Protein AF-A0A6A4ZEQ0-F1 (afdb_monomer_lite)

Sequence (185 aa):
MDYSFCVAPSPTEAVLFSDKATRSHCMCCTRRFHILRKRTLCFKCDESVCFDCIVVWQPKNQAQTQVLCKRCIIKYKTKDIAKKPTKTLQRPSSTTNETLRWSTASSSCSDYLADFNGRHGSSEPDLSPVAPVASYMENHQPERSNSRLTLSPQQLRAVEAKRKQGTRHVQSAKATPRTPAWHMT

InterPro domains:
  IPR011011 Zinc finger, FYVE/PHD-type [SSF57903] (20-74)
  IPR013083 Zinc finger, RING/FYVE/PHD-type [G3DSA:3.30.40.10] (16-87)

Structure (mmCIF, N/CA/C/O backbone):
data_AF-A0A6A4ZEQ0-F1
#
_entry.id   AF-A0A6A4ZEQ0-F1
#
loop_
_atom_site.group_PDB
_atom_site.id
_atom_site.type_symbol
_atom_site.label_atom_id
_atom_site.label_alt_id
_atom_site.label_comp_id
_atom_site.label_asym_id
_atom_site.label_entity_id
_atom_site.label_seq_id
_atom_site.pdbx_PDB_ins_code
_atom_site.Cartn_x
_atom_site.Cartn_y
_atom_site.Cartn_z
_atom_site.occupancy
_atom_site.B_iso_or_equiv
_atom_site.auth_seq_id
_atom_site.auth_comp_id
_atom_site.auth_asym_id
_atom_site.auth_atom_id
_atom_site.pdbx_PDB_model_num
ATOM 1 N N . MET A 1 1 ? 58.822 2.719 6.510 1.00 55.84 1 MET A N 1
ATOM 2 C CA . MET A 1 1 ? 57.877 2.349 5.434 1.00 55.84 1 MET A CA 1
ATOM 3 C C . MET A 1 1 ? 56.727 1.629 6.102 1.00 55.84 1 MET A C 1
ATOM 5 O O . MET A 1 1 ? 56.778 0.420 6.284 1.00 55.84 1 MET A O 1
ATOM 9 N N . ASP A 1 2 ? 55.755 2.405 6.561 1.00 54.59 2 ASP A N 1
ATOM 10 C CA . ASP A 1 2 ? 54.627 1.928 7.352 1.00 54.59 2 ASP A CA 1
ATOM 11 C C . ASP A 1 2 ? 53.545 1.401 6.411 1.00 54.59 2 ASP A C 1
ATOM 13 O O . ASP A 1 2 ? 52.825 2.156 5.757 1.00 54.59 2 ASP A O 1
ATOM 17 N N . TYR A 1 3 ? 53.488 0.076 6.287 1.00 55.44 3 TYR A N 1
ATOM 18 C CA . TYR A 1 3 ? 52.492 -0.622 5.483 1.00 55.44 3 TYR A CA 1
ATOM 19 C C . TYR A 1 3 ? 51.163 -0.625 6.246 1.00 55.44 3 TYR A C 1
ATOM 21 O O . TYR A 1 3 ? 50.881 -1.505 7.058 1.00 55.44 3 TYR A O 1
ATOM 29 N N . SER A 1 4 ? 50.358 0.412 6.023 1.00 65.12 4 SER A N 1
ATOM 30 C CA . SER A 1 4 ? 48.999 0.493 6.551 1.00 65.12 4 SER A CA 1
ATOM 31 C C . SER A 1 4 ? 48.113 -0.494 5.786 1.00 65.12 4 SER A C 1
ATOM 33 O O . SER A 1 4 ? 47.763 -0.275 4.627 1.00 65.12 4 SER A O 1
ATOM 35 N N . PHE A 1 5 ? 47.803 -1.628 6.415 1.00 55.97 5 PHE A N 1
ATOM 36 C CA . PHE A 1 5 ? 46.871 -2.613 5.877 1.00 55.97 5 PHE A CA 1
ATOM 37 C C . PHE A 1 5 ? 45.446 -2.061 5.965 1.00 55.97 5 PHE A C 1
ATOM 39 O O . PHE A 1 5 ? 44.833 -2.037 7.032 1.00 55.97 5 PHE A O 1
ATOM 46 N N . CYS A 1 6 ? 44.901 -1.636 4.827 1.00 55.47 6 CYS A N 1
ATOM 47 C CA . CYS A 1 6 ? 43.477 -1.373 4.679 1.00 55.47 6 CYS A CA 1
ATOM 48 C C . CYS A 1 6 ? 42.715 -2.699 4.824 1.00 55.47 6 CYS A C 1
ATOM 50 O O . CYS A 1 6 ? 42.585 -3.461 3.866 1.00 55.47 6 CYS A O 1
ATOM 52 N N . VAL A 1 7 ? 42.223 -2.994 6.027 1.00 64.81 7 VAL A N 1
ATOM 53 C CA . VAL A 1 7 ? 41.268 -4.083 6.246 1.00 64.81 7 VAL A CA 1
ATOM 54 C C . VAL A 1 7 ? 39.954 -3.658 5.596 1.00 64.81 7 VAL A C 1
ATOM 56 O O . VAL A 1 7 ? 39.270 -2.762 6.089 1.00 64.81 7 VAL A O 1
AT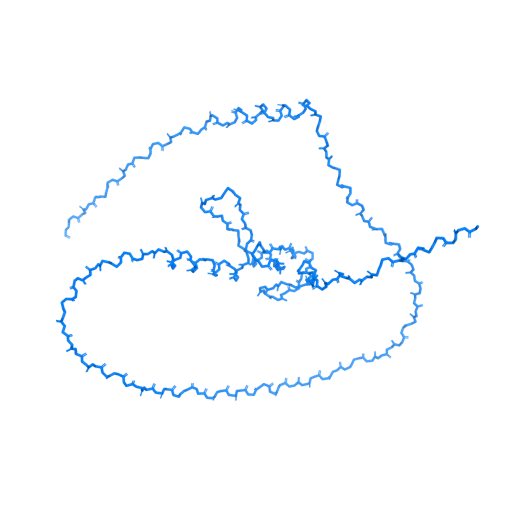OM 59 N N . ALA A 1 8 ? 39.626 -4.260 4.451 1.00 61.28 8 ALA A N 1
ATOM 60 C CA . ALA A 1 8 ? 38.324 -4.080 3.825 1.00 61.28 8 ALA A CA 1
ATOM 61 C C . ALA A 1 8 ? 37.237 -4.501 4.834 1.00 61.28 8 ALA A C 1
ATOM 63 O O . ALA A 1 8 ? 37.328 -5.608 5.374 1.00 61.28 8 ALA A O 1
ATOM 64 N N . PRO A 1 9 ? 36.234 -3.651 5.124 1.00 59.91 9 PRO A N 1
ATOM 65 C CA . PRO A 1 9 ? 35.155 -4.024 6.027 1.00 59.91 9 PRO A CA 1
ATOM 66 C C . PRO A 1 9 ? 34.463 -5.271 5.473 1.00 59.91 9 PRO A C 1
ATOM 68 O O . PRO A 1 9 ? 34.018 -5.295 4.323 1.00 59.91 9 PRO A O 1
ATOM 71 N N . SER A 1 10 ? 34.426 -6.332 6.277 1.00 57.47 10 SER A N 1
ATOM 72 C CA . SER A 1 10 ? 33.786 -7.589 5.911 1.00 57.47 10 SER A CA 1
ATOM 73 C C . SER A 1 10 ? 32.292 -7.349 5.641 1.00 57.47 10 SER A C 1
ATOM 75 O O . SER A 1 10 ? 31.629 -6.683 6.442 1.00 57.47 10 SER A O 1
ATOM 77 N N . PRO A 1 11 ? 31.720 -7.879 4.541 1.00 61.34 11 PRO A N 1
ATOM 78 C CA . PRO A 1 11 ? 30.310 -7.717 4.195 1.00 61.34 11 PRO A CA 1
ATOM 79 C C . PRO A 1 11 ? 29.462 -8.687 5.027 1.00 61.34 11 PRO A C 1
ATOM 81 O O . PRO A 1 11 ? 28.774 -9.564 4.515 1.00 61.34 11 PRO A O 1
ATOM 84 N N . THR A 1 12 ? 29.548 -8.574 6.341 1.00 57.34 12 THR A N 1
ATOM 85 C CA . THR A 1 12 ? 28.804 -9.386 7.298 1.00 57.34 12 THR A CA 1
ATOM 86 C C . THR A 1 12 ? 27.835 -8.456 7.997 1.00 57.34 12 THR A C 1
ATOM 88 O O . THR A 1 12 ? 28.189 -7.902 9.025 1.00 57.34 12 THR A O 1
ATOM 91 N N . GLU A 1 13 ? 26.684 -8.229 7.347 1.00 53.44 13 GLU A N 1
ATOM 92 C CA . GLU A 1 13 ? 25.383 -7.794 7.909 1.00 53.44 13 GLU A CA 1
ATOM 93 C C . GLU A 1 13 ? 24.480 -7.032 6.913 1.00 53.44 13 GLU A C 1
ATOM 95 O O . GLU A 1 13 ? 23.474 -6.438 7.296 1.00 53.44 13 GLU A O 1
ATOM 100 N N . ALA A 1 14 ? 24.703 -7.153 5.597 1.00 56.69 14 ALA A N 1
ATOM 101 C CA . ALA A 1 14 ? 23.620 -6.962 4.620 1.00 56.69 14 ALA A CA 1
ATOM 102 C C . ALA A 1 14 ? 22.658 -8.170 4.667 1.00 56.69 14 ALA A C 1
ATOM 104 O O . ALA A 1 14 ? 22.442 -8.893 3.695 1.00 56.69 14 ALA A O 1
ATOM 105 N N . VAL A 1 15 ? 22.134 -8.438 5.863 1.00 52.12 15 VAL A N 1
ATOM 106 C CA . VAL A 1 15 ? 21.148 -9.465 6.160 1.00 52.12 15 VAL A CA 1
ATOM 107 C C . VAL A 1 15 ? 19.901 -9.111 5.374 1.00 52.12 15 VAL A C 1
ATOM 109 O O . VAL A 1 15 ? 19.227 -8.151 5.712 1.00 52.12 15 VAL A O 1
ATOM 112 N N . LEU A 1 16 ? 19.633 -9.863 4.305 1.00 57.00 16 LEU A N 1
ATOM 113 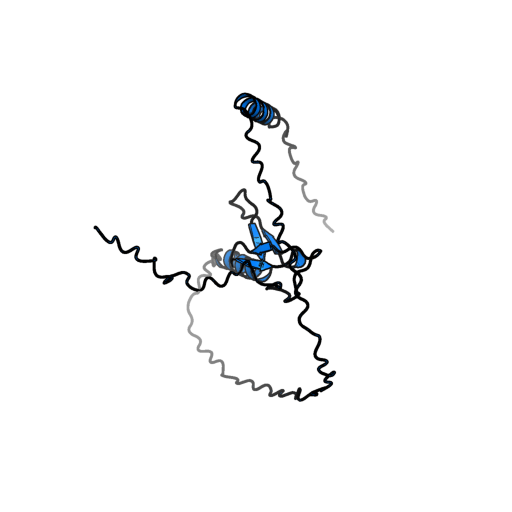C CA . LEU A 1 16 ? 18.344 -10.490 3.980 1.00 57.00 16 LEU A CA 1
ATOM 114 C C . LEU A 1 16 ? 17.057 -9.708 4.314 1.00 57.00 16 LEU A C 1
ATOM 116 O O . LEU A 1 16 ? 16.008 -10.309 4.561 1.00 57.00 16 LEU A O 1
ATOM 120 N N . PHE A 1 17 ? 17.064 -8.380 4.239 1.00 52.19 17 PHE A N 1
ATOM 121 C CA . PHE A 1 17 ? 15.854 -7.593 4.097 1.00 52.19 17 PHE A CA 1
ATOM 122 C C . PHE A 1 17 ? 15.412 -7.806 2.663 1.00 52.19 17 PHE A C 1
ATOM 124 O O . PHE A 1 17 ? 15.682 -7.001 1.780 1.00 52.19 17 PHE A O 1
ATOM 131 N N . SER A 1 18 ? 14.801 -8.974 2.436 1.00 59.09 18 SER A N 1
ATOM 132 C CA . SER A 1 18 ? 14.109 -9.330 1.211 1.00 59.09 18 SER A CA 1
ATOM 133 C C . SER A 1 18 ? 13.218 -8.149 0.894 1.00 59.09 18 SER A C 1
ATOM 135 O O . SER A 1 18 ? 12.244 -7.897 1.608 1.00 59.09 18 SER A O 1
ATOM 137 N N . ASP A 1 19 ? 13.666 -7.356 -0.071 1.00 71.81 19 ASP A N 1
ATOM 138 C CA . ASP A 1 19 ? 13.216 -5.994 -0.239 1.00 71.81 19 ASP A CA 1
ATOM 139 C C . ASP A 1 19 ? 11.756 -6.085 -0.678 1.00 71.81 19 ASP A C 1
ATOM 141 O O . ASP A 1 19 ? 11.428 -6.373 -1.830 1.00 71.81 19 ASP A O 1
ATOM 145 N N . LYS A 1 20 ? 10.827 -5.988 0.279 1.00 78.06 20 LYS A N 1
ATOM 146 C CA . LYS A 1 20 ? 9.390 -6.183 0.027 1.00 78.06 20 LYS A CA 1
ATOM 147 C C . LYS A 1 20 ? 8.895 -5.128 -0.973 1.00 78.06 20 LYS A C 1
ATOM 149 O O . LYS A 1 20 ? 7.899 -5.339 -1.677 1.00 78.06 20 LYS A O 1
ATOM 154 N N . ALA A 1 21 ? 9.667 -4.049 -1.112 1.00 76.81 21 ALA A N 1
ATOM 155 C CA . ALA A 1 21 ? 9.548 -3.001 -2.102 1.00 76.81 21 ALA A CA 1
ATOM 156 C C . ALA A 1 21 ? 10.142 -3.323 -3.488 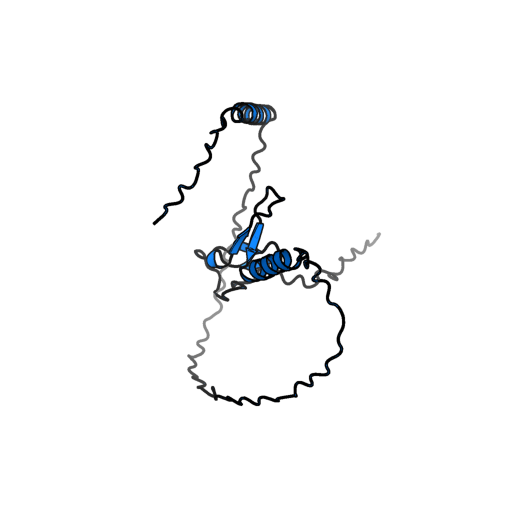1.00 76.81 21 ALA A C 1
ATOM 158 O O . ALA A 1 21 ? 9.972 -2.498 -4.381 1.00 76.81 21 ALA A O 1
ATOM 159 N N . THR A 1 22 ? 10.687 -4.522 -3.748 1.00 85.69 22 THR A N 1
ATOM 160 C CA . THR A 1 22 ? 11.146 -4.957 -5.091 1.00 85.69 22 THR A CA 1
ATOM 161 C C . THR A 1 22 ? 10.287 -6.034 -5.758 1.00 85.69 22 THR A C 1
ATOM 163 O O . THR A 1 22 ? 10.309 -6.141 -6.979 1.00 85.69 22 THR A O 1
ATOM 166 N N . ARG A 1 23 ? 9.406 -6.740 -5.029 1.00 90.38 23 ARG A N 1
ATOM 167 C CA . ARG A 1 23 ? 8.448 -7.722 -5.605 1.00 90.38 23 ARG A CA 1
ATOM 168 C C . ARG A 1 23 ? 7.774 -7.269 -6.913 1.00 90.38 23 ARG A C 1
ATOM 170 O O . ARG A 1 23 ? 7.243 -6.165 -7.000 1.00 90.38 23 ARG A O 1
ATOM 177 N N . SER A 1 24 ? 7.743 -8.154 -7.907 1.00 95.56 24 SER A N 1
ATOM 178 C CA . SER A 1 24 ? 7.215 -7.885 -9.254 1.00 95.56 24 SER A CA 1
ATOM 179 C C . SER A 1 24 ? 5.695 -8.046 -9.385 1.00 95.56 24 SER A C 1
ATOM 181 O O . SER A 1 24 ? 5.137 -7.734 -10.436 1.00 95.56 24 SER A O 1
ATOM 183 N N . HIS A 1 25 ? 5.007 -8.509 -8.340 1.00 97.25 25 HIS A N 1
ATOM 184 C CA . HIS A 1 25 ? 3.574 -8.802 -8.344 1.00 97.25 25 HIS A CA 1
ATOM 185 C C . HIS A 1 25 ? 2.866 -8.288 -7.086 1.00 97.25 25 HIS A C 1
ATOM 187 O O . HIS A 1 25 ? 3.464 -8.106 -6.024 1.00 97.25 25 HIS A O 1
ATOM 193 N N . CYS A 1 26 ? 1.563 -8.048 -7.212 1.00 97.69 26 CYS A N 1
ATOM 194 C CA . CYS A 1 26 ? 0.714 -7.599 -6.116 1.00 97.69 26 CYS A CA 1
ATOM 195 C C . CYS A 1 26 ? 0.494 -8.715 -5.090 1.00 97.69 26 CYS A C 1
ATOM 197 O O . CYS A 1 26 ? 0.052 -9.802 -5.444 1.00 97.69 26 CYS A O 1
ATOM 199 N N . MET A 1 27 ? 0.676 -8.426 -3.802 1.00 96.75 27 MET A N 1
ATOM 200 C CA . MET A 1 27 ? 0.485 -9.429 -2.747 1.00 96.75 27 MET A CA 1
ATOM 201 C C . MET A 1 27 ? -0.962 -9.834 -2.468 1.00 96.75 27 MET A C 1
ATOM 203 O O . MET A 1 27 ? -1.213 -10.867 -1.848 1.00 96.75 27 MET A O 1
ATOM 207 N N . CYS A 1 28 ? -1.931 -9.041 -2.924 1.00 96.88 28 CYS A N 1
ATOM 208 C CA . CYS A 1 28 ? -3.347 -9.359 -2.746 1.00 96.88 28 CYS A CA 1
ATOM 209 C C . CYS A 1 28 ? -3.911 -10.175 -3.910 1.00 96.88 28 CYS A C 1
ATOM 211 O O . CYS A 1 28 ? -4.551 -11.193 -3.666 1.00 96.88 28 CYS A O 1
ATOM 213 N N . CYS A 1 29 ? -3.693 -9.721 -5.148 1.00 98.00 29 CYS A N 1
ATOM 214 C CA . CYS A 1 29 ? -4.284 -10.320 -6.347 1.00 98.00 29 CYS A CA 1
ATOM 215 C C . CYS A 1 29 ? -3.296 -11.109 -7.213 1.00 98.00 29 CYS A C 1
ATOM 217 O O . CYS A 1 29 ? -3.688 -11.519 -8.297 1.00 98.00 29 CYS A O 1
ATOM 219 N N . THR A 1 30 ? -2.030 -11.228 -6.789 1.00 97.44 30 THR A N 1
ATOM 220 C CA . THR A 1 30 ? -0.915 -11.944 -7.455 1.00 97.44 30 THR A CA 1
ATOM 221 C C . THR A 1 30 ? -0.576 -11.503 -8.881 1.00 97.44 30 THR A C 1
ATOM 223 O O . THR A 1 30 ? 0.400 -11.971 -9.460 1.00 97.44 30 THR A O 1
ATOM 226 N N . ARG A 1 31 ? -1.301 -10.532 -9.446 1.00 98.12 31 ARG A N 1
ATOM 227 C CA . ARG A 1 31 ? -1.025 -10.008 -10.785 1.00 98.12 31 ARG A CA 1
ATOM 228 C C . ARG A 1 31 ? 0.285 -9.212 -10.813 1.00 98.12 31 ARG A C 1
ATOM 230 O O . ARG A 1 31 ? 0.559 -8.424 -9.902 1.00 98.12 31 ARG A O 1
ATOM 237 N N . ARG A 1 32 ? 1.059 -9.367 -11.892 1.00 97.88 32 ARG A N 1
ATOM 238 C CA . ARG A 1 32 ? 2.328 -8.653 -12.125 1.00 97.88 32 ARG A CA 1
ATOM 239 C C . ARG A 1 32 ? 2.110 -7.137 -12.245 1.00 97.88 32 ARG A C 1
ATOM 241 O O . ARG A 1 32 ? 1.079 -6.690 -12.763 1.00 97.88 32 ARG A O 1
ATOM 248 N N . PHE A 1 33 ? 3.061 -6.350 -11.750 1.00 97.75 33 PHE A N 1
ATOM 249 C CA . PHE A 1 33 ? 3.117 -4.905 -11.965 1.00 97.75 33 PHE A CA 1
ATOM 250 C C . PHE A 1 33 ? 3.642 -4.603 -13.373 1.00 97.75 33 PHE A C 1
ATOM 252 O O . PHE A 1 33 ? 4.556 -5.260 -13.863 1.00 97.75 33 PHE A O 1
ATOM 259 N N . HIS A 1 34 ? 3.045 -3.604 -14.012 1.00 95.94 34 HIS A N 1
ATOM 260 C CA . HIS A 1 34 ? 3.437 -3.060 -15.313 1.00 95.94 34 HIS A CA 1
ATOM 261 C C . HIS A 1 34 ? 3.125 -1.556 -15.309 1.00 95.94 34 HIS A C 1
ATOM 263 O O . HIS A 1 34 ? 2.552 -1.056 -14.343 1.00 95.94 34 HIS A O 1
ATOM 269 N N . ILE A 1 35 ? 3.459 -0.831 -16.378 1.00 95.38 35 ILE A N 1
ATOM 270 C CA . ILE A 1 35 ? 3.400 0.645 -16.438 1.00 95.38 35 ILE A CA 1
ATOM 271 C C . ILE A 1 35 ? 2.036 1.216 -15.996 1.00 95.38 35 ILE A C 1
ATOM 273 O O . ILE A 1 35 ? 1.980 2.180 -15.236 1.00 95.38 35 ILE A O 1
ATOM 277 N N . LEU A 1 36 ? 0.930 0.584 -16.405 1.00 96.50 36 LEU A N 1
ATOM 278 C CA . LEU A 1 36 ? -0.429 1.015 -16.041 1.00 96.50 36 LEU A CA 1
ATOM 279 C C . LEU A 1 36 ? -0.855 0.578 -14.629 1.00 96.50 36 LEU A C 1
ATOM 281 O O . LEU A 1 36 ? -1.731 1.192 -14.024 1.00 96.50 36 LEU A O 1
ATOM 285 N N . ARG A 1 37 ? -0.240 -0.471 -14.073 1.00 96.94 37 ARG A N 1
ATOM 286 C CA . ARG A 1 37 ? -0.534 -0.965 -12.725 1.00 96.94 37 ARG A CA 1
ATOM 287 C C . ARG A 1 37 ? 0.514 -0.445 -11.752 1.00 96.94 37 ARG A C 1
ATOM 289 O O . ARG A 1 37 ? 1.486 -1.134 -11.437 1.00 96.94 37 ARG A O 1
ATOM 296 N N . LYS A 1 38 ? 0.274 0.765 -11.245 1.00 95.06 38 LYS A N 1
ATOM 297 C CA . LYS A 1 38 ? 1.144 1.400 -10.251 1.00 95.06 38 LYS A CA 1
ATOM 298 C C . LYS A 1 38 ? 1.276 0.536 -8.995 1.00 95.06 38 LYS A C 1
ATOM 300 O O . LYS A 1 38 ? 0.305 -0.044 -8.498 1.00 95.06 38 LYS A O 1
ATOM 305 N N . ARG A 1 39 ? 2.506 0.480 -8.495 1.00 95.75 39 ARG A N 1
ATOM 306 C CA . ARG A 1 39 ? 2.885 -0.175 -7.247 1.00 95.75 39 ARG A CA 1
ATOM 307 C C . ARG A 1 39 ? 2.722 0.799 -6.083 1.00 95.75 39 ARG A C 1
ATOM 309 O O . ARG A 1 39 ? 3.148 1.948 -6.171 1.00 95.75 39 ARG A O 1
ATOM 316 N N . THR A 1 40 ? 2.168 0.325 -4.976 1.00 96.12 40 THR A N 1
ATOM 317 C CA . THR A 1 40 ? 2.077 1.071 -3.714 1.00 96.12 40 THR A CA 1
ATOM 318 C C . THR A 1 40 ? 2.391 0.136 -2.546 1.00 96.12 40 THR A C 1
ATOM 320 O O . THR A 1 40 ? 2.167 -1.069 -2.650 1.00 96.12 40 THR A O 1
ATOM 323 N N . LEU A 1 41 ? 2.943 0.663 -1.453 1.00 96.44 41 LEU A N 1
ATOM 324 C CA . LEU A 1 41 ? 3.240 -0.116 -0.248 1.00 96.44 41 LEU A CA 1
ATOM 325 C C . LEU A 1 41 ? 2.097 0.008 0.763 1.00 96.44 41 LEU A C 1
ATOM 327 O O . LEU A 1 41 ? 1.531 1.084 0.954 1.00 96.44 41 LEU A O 1
ATOM 331 N N . CYS A 1 42 ? 1.741 -1.105 1.397 1.00 97.06 42 CYS A N 1
ATOM 332 C CA . CYS A 1 42 ? 0.794 -1.113 2.507 1.00 97.06 42 CYS A CA 1
ATOM 333 C C . CYS A 1 42 ? 1.475 -0.620 3.788 1.00 97.06 42 CYS A C 1
ATOM 335 O O . CYS A 1 42 ? 2.416 -1.259 4.235 1.00 97.06 42 CYS A O 1
ATOM 337 N N . PHE A 1 43 ? 0.925 0.400 4.451 1.00 95.81 43 PHE A N 1
ATOM 338 C CA . PHE A 1 43 ? 1.479 0.987 5.682 1.00 95.81 43 PHE A CA 1
ATOM 339 C C . PHE A 1 43 ? 1.634 -0.000 6.858 1.00 95.81 43 PHE A C 1
ATOM 341 O O . PHE A 1 43 ? 2.355 0.269 7.808 1.00 95.81 43 PHE A O 1
ATOM 348 N N . LYS A 1 44 ? 0.920 -1.135 6.841 1.00 95.38 44 LYS A N 1
ATOM 349 C CA . LYS A 1 44 ? 0.900 -2.090 7.964 1.00 95.38 44 LYS A CA 1
ATOM 350 C C . LYS A 1 44 ? 1.783 -3.322 7.771 1.00 95.38 44 LYS A C 1
ATOM 352 O O . LYS A 1 44 ? 2.210 -3.904 8.760 1.00 95.38 44 LYS A O 1
ATOM 357 N N . CYS A 1 45 ? 1.947 -3.795 6.538 1.00 95.38 45 CYS A N 1
ATOM 358 C CA . CYS A 1 45 ? 2.735 -5.002 6.254 1.00 95.38 45 CYS A CA 1
ATOM 359 C C . CYS A 1 45 ? 3.937 -4.744 5.340 1.00 95.38 45 CYS A C 1
ATOM 361 O O . CYS A 1 45 ? 4.702 -5.675 5.093 1.00 95.38 45 CYS A O 1
ATOM 363 N N . ASP A 1 46 ? 4.069 -3.521 4.821 1.00 94.75 46 ASP A N 1
ATOM 364 C CA . ASP A 1 46 ? 5.116 -3.079 3.893 1.00 94.75 46 ASP A CA 1
ATOM 365 C C . ASP A 1 46 ? 5.223 -3.926 2.619 1.00 94.75 46 ASP A C 1
ATOM 367 O O . ASP A 1 46 ? 6.237 -3.955 1.928 1.00 94.75 46 ASP A O 1
ATOM 371 N N . GLU A 1 47 ? 4.142 -4.625 2.276 1.00 96.00 47 GLU A N 1
ATOM 372 C CA . GLU A 1 47 ? 4.047 -5.398 1.048 1.00 96.00 47 GLU A CA 1
ATOM 373 C C . GLU A 1 47 ? 3.603 -4.521 -0.123 1.00 96.00 47 GLU A C 1
ATOM 375 O O . GLU A 1 47 ? 2.809 -3.586 0.030 1.00 96.00 47 GLU A O 1
ATOM 380 N N . SER A 1 48 ? 4.065 -4.872 -1.324 1.00 96.38 48 SER A N 1
ATOM 381 C CA . SER A 1 48 ? 3.648 -4.224 -2.563 1.00 96.38 48 SER A CA 1
ATOM 382 C C . SER A 1 48 ? 2.276 -4.675 -3.036 1.00 96.38 48 SER A C 1
ATOM 384 O O . SER A 1 48 ? 2.014 -5.863 -3.253 1.00 96.38 48 SER A O 1
ATOM 386 N N . VAL A 1 49 ? 1.412 -3.700 -3.280 1.00 97.81 49 VAL A N 1
ATOM 387 C CA . VAL A 1 49 ? 0.010 -3.889 -3.639 1.00 97.81 49 VAL A CA 1
ATOM 388 C C . VAL A 1 49 ? -0.350 -2.949 -4.792 1.00 97.81 49 VAL A C 1
ATOM 390 O O . VAL A 1 49 ? 0.220 -1.867 -4.929 1.00 97.81 49 VAL A O 1
ATOM 393 N N . CYS A 1 50 ? -1.257 -3.378 -5.671 1.00 98.19 50 CYS A N 1
ATOM 394 C CA . CYS A 1 50 ? -1.773 -2.540 -6.755 1.00 98.19 50 CYS A CA 1
ATOM 395 C C . CYS A 1 50 ? -2.891 -1.611 -6.272 1.00 98.19 50 CYS A C 1
ATOM 397 O O . CYS A 1 50 ? -3.525 -1.874 -5.250 1.00 98.19 50 CYS A O 1
ATOM 399 N N . PHE A 1 51 ? -3.182 -0.569 -7.051 1.00 97.25 51 PHE A N 1
ATOM 400 C CA . PHE A 1 51 ? -4.204 0.428 -6.715 1.00 97.25 51 PHE A CA 1
ATOM 401 C C . PHE A 1 51 ? -5.610 -0.173 -6.490 1.00 97.25 51 PHE A C 1
ATOM 403 O O . PHE A 1 51 ? -6.337 0.252 -5.600 1.00 97.25 51 PHE A O 1
ATOM 410 N N . ASP A 1 52 ? -5.960 -1.250 -7.198 1.00 97.94 52 ASP A N 1
ATOM 411 C CA . ASP A 1 52 ? -7.250 -1.944 -7.015 1.00 97.94 52 ASP A CA 1
ATOM 412 C C . ASP A 1 52 ? -7.356 -2.711 -5.684 1.00 97.94 52 ASP A C 1
ATOM 414 O O . ASP A 1 52 ? -8.437 -3.138 -5.267 1.00 97.94 52 ASP A O 1
ATOM 418 N N . CYS A 1 53 ? -6.217 -2.979 -5.043 1.00 98.38 53 CYS A N 1
ATOM 419 C CA . CYS A 1 53 ? -6.100 -3.794 -3.836 1.00 98.38 53 CYS A CA 1
ATOM 420 C C . CYS A 1 53 ? -5.728 -2.984 -2.587 1.00 98.38 53 CYS A C 1
ATOM 422 O O . CYS A 1 53 ? -5.613 -3.570 -1.502 1.00 98.38 53 CYS A O 1
ATOM 424 N N . ILE A 1 54 ? -5.574 -1.667 -2.718 1.00 97.88 54 ILE A N 1
ATOM 425 C CA . ILE A 1 54 ? -5.431 -0.759 -1.583 1.00 97.88 54 ILE A CA 1
ATOM 426 C C . ILE A 1 54 ? -6.788 -0.203 -1.147 1.00 97.88 54 ILE A C 1
ATOM 428 O O . ILE A 1 54 ? -7.768 -0.207 -1.888 1.00 97.88 54 ILE A O 1
ATOM 432 N N . VAL A 1 55 ? -6.828 0.269 0.089 1.00 97.81 55 VAL A N 1
ATOM 433 C CA . VAL A 1 55 ? -7.927 0.996 0.707 1.00 97.81 55 VAL A CA 1
ATOM 434 C C . VAL A 1 55 ? -7.305 2.171 1.449 1.00 97.81 55 VAL A C 1
ATOM 436 O O . VAL A 1 55 ? -6.423 1.982 2.290 1.00 97.81 55 VAL A O 1
ATOM 439 N N . VAL A 1 56 ? -7.756 3.381 1.127 1.00 97.12 56 VAL A N 1
ATOM 440 C CA . VAL A 1 56 ? -7.377 4.587 1.867 1.00 97.12 56 VAL A CA 1
ATOM 441 C C . VAL A 1 56 ? -8.197 4.612 3.148 1.00 97.12 56 VAL A C 1
ATOM 443 O O . VAL A 1 56 ? -9.426 4.610 3.112 1.00 97.12 56 VAL A O 1
ATOM 446 N N . TRP A 1 57 ? -7.517 4.580 4.285 1.00 95.12 57 TRP A N 1
ATOM 447 C CA . TRP A 1 57 ? -8.137 4.556 5.598 1.00 95.12 57 TRP A CA 1
ATOM 448 C C . TRP A 1 57 ? -7.678 5.761 6.410 1.00 95.12 57 TRP A C 1
ATOM 450 O O . TRP A 1 57 ? -6.486 6.046 6.497 1.00 95.12 57 TRP A O 1
ATOM 460 N N . GLN A 1 58 ? -8.634 6.467 7.007 1.00 95.62 58 GLN A N 1
ATOM 461 C CA . GLN A 1 58 ? -8.361 7.589 7.893 1.00 95.62 58 GLN A CA 1
ATOM 462 C C . GLN A 1 58 ? -8.746 7.205 9.328 1.00 95.62 58 GLN A C 1
ATOM 464 O O . GLN A 1 58 ? -9.932 6.985 9.603 1.00 95.62 58 GLN A O 1
ATOM 469 N N . PRO A 1 59 ? -7.777 7.097 10.253 1.00 90.88 59 PRO A N 1
ATOM 470 C CA . PRO A 1 59 ? -8.077 6.900 11.663 1.00 90.88 59 PRO A CA 1
ATOM 471 C C . PRO A 1 59 ? -8.841 8.109 12.214 1.00 90.88 59 PRO A C 1
ATOM 473 O O . PRO A 1 59 ? -8.485 9.248 11.928 1.00 90.88 59 PRO A O 1
ATOM 476 N N . LYS A 1 60 ? -9.839 7.886 13.079 1.00 90.44 60 LYS A N 1
ATOM 477 C CA . LYS A 1 60 ? -10.631 8.978 13.688 1.00 90.44 60 LYS A CA 1
ATOM 478 C C . LYS A 1 60 ? -9.788 9.989 14.477 1.00 90.44 60 LYS A C 1
ATOM 480 O O . LYS A 1 60 ? -10.174 11.144 14.586 1.00 90.44 60 LYS A O 1
ATOM 485 N N . ASN A 1 61 ? -8.644 9.548 15.000 1.00 90.75 61 ASN A N 1
ATOM 486 C CA . ASN A 1 61 ? -7.764 10.351 15.850 1.00 90.75 61 ASN A CA 1
ATOM 487 C C . ASN A 1 61 ? -6.521 10.872 15.108 1.00 90.75 61 ASN A C 1
ATOM 489 O O . ASN A 1 61 ? -5.608 11.381 15.751 1.00 90.75 61 ASN A O 1
ATOM 493 N N . GLN A 1 62 ? -6.435 10.713 13.782 1.00 92.50 62 GLN A N 1
ATOM 494 C CA . GLN A 1 62 ? -5.261 11.128 13.017 1.00 92.50 62 GLN A CA 1
ATOM 495 C C . GLN A 1 62 ? -5.663 11.942 11.785 1.00 92.50 62 GLN A C 1
ATOM 497 O O . GLN A 1 62 ? -6.551 11.565 11.025 1.00 92.50 62 GLN A O 1
ATOM 502 N N . ALA A 1 63 ? -4.967 13.059 11.562 1.00 94.06 63 ALA A N 1
ATOM 503 C CA . ALA A 1 63 ? -5.191 13.905 10.390 1.00 94.06 63 ALA A CA 1
ATOM 504 C C . ALA A 1 63 ? -4.695 13.258 9.083 1.00 94.06 63 ALA A C 1
ATOM 506 O O . ALA A 1 63 ? -5.169 13.607 8.006 1.00 94.06 63 ALA A O 1
ATOM 507 N N . GLN A 1 64 ? -3.745 12.323 9.170 1.00 95.50 64 GLN A N 1
ATOM 508 C CA . GLN A 1 64 ? -3.138 11.684 8.005 1.00 95.50 64 GLN A CA 1
ATOM 509 C C . GLN A 1 64 ? -3.924 10.448 7.564 1.00 95.50 64 GLN A C 1
ATOM 511 O O . GLN A 1 64 ? -4.294 9.598 8.375 1.00 95.50 64 GLN A O 1
ATOM 516 N N . THR A 1 65 ? -4.149 10.344 6.257 1.00 96.44 65 THR A N 1
ATOM 517 C CA . THR A 1 65 ? -4.685 9.144 5.620 1.00 96.44 65 THR A CA 1
ATOM 518 C C . THR A 1 65 ? -3.576 8.108 5.460 1.00 96.44 65 THR A C 1
ATOM 520 O O . THR A 1 65 ? -2.453 8.423 5.071 1.00 96.44 65 THR A O 1
ATOM 523 N N . GLN A 1 66 ? -3.888 6.853 5.767 1.00 95.94 66 GLN A N 1
ATOM 524 C CA . GLN A 1 66 ? -2.978 5.724 5.615 1.00 95.94 66 GLN A CA 1
ATOM 525 C C . GLN A 1 66 ? -3.467 4.811 4.493 1.00 95.94 66 GLN A C 1
ATOM 527 O O . GLN A 1 66 ? -4.665 4.570 4.334 1.00 95.94 66 GLN A O 1
ATOM 532 N N . VAL A 1 67 ? -2.530 4.269 3.719 1.00 97.19 67 VAL A N 1
ATOM 533 C CA . VAL A 1 67 ? -2.834 3.307 2.658 1.00 97.19 67 VAL A CA 1
ATOM 534 C C . VAL A 1 67 ? -2.663 1.897 3.206 1.00 97.19 67 VAL A C 1
ATOM 536 O O . VAL A 1 67 ? -1.569 1.499 3.603 1.00 97.19 67 VAL A O 1
ATOM 539 N N . LEU A 1 68 ? -3.743 1.120 3.220 1.00 97.81 68 LEU A N 1
ATOM 540 C CA . LEU A 1 68 ? -3.744 -0.262 3.695 1.00 97.81 68 LEU A CA 1
ATOM 541 C C . LEU A 1 68 ? -4.148 -1.213 2.574 1.00 97.81 68 LEU A C 1
ATOM 543 O O . LEU A 1 68 ? -4.971 -0.881 1.730 1.00 97.81 68 LEU A O 1
ATOM 547 N N . CYS A 1 69 ? -3.621 -2.433 2.575 1.00 98.06 69 CYS A N 1
ATOM 548 C CA . CYS A 1 69 ? -4.107 -3.472 1.674 1.00 98.06 69 CYS A CA 1
ATOM 549 C C . CYS A 1 69 ? -5.451 -4.040 2.159 1.00 98.06 69 CYS A C 1
ATOM 551 O O . CYS A 1 69 ? -5.761 -4.006 3.358 1.00 98.06 69 CYS A O 1
ATOM 553 N N . LYS A 1 70 ? -6.233 -4.635 1.247 1.00 97.56 70 LYS A N 1
ATOM 554 C CA . LYS A 1 70 ? -7.529 -5.269 1.569 1.00 97.56 70 LYS A CA 1
ATOM 555 C C . LYS A 1 70 ? -7.438 -6.295 2.712 1.00 97.56 70 LYS A C 1
ATOM 557 O O . LYS A 1 70 ? -8.318 -6.342 3.566 1.00 97.56 70 LYS A O 1
ATOM 562 N N . ARG A 1 71 ? -6.350 -7.067 2.800 1.00 96.75 71 ARG A N 1
ATOM 563 C CA . ARG A 1 71 ? -6.140 -8.031 3.902 1.00 96.75 71 ARG A CA 1
ATOM 564 C C . ARG A 1 71 ? -5.942 -7.332 5.253 1.00 96.75 71 ARG A C 1
ATOM 566 O O . ARG A 1 71 ? -6.497 -7.756 6.266 1.00 96.75 71 ARG A O 1
ATOM 573 N N . CYS A 1 72 ? -5.170 -6.247 5.278 1.00 96.94 72 CYS A N 1
ATOM 574 C CA . CYS A 1 72 ? -4.860 -5.502 6.497 1.00 96.94 72 CYS A CA 1
ATOM 575 C C . CYS A 1 72 ? -6.059 -4.723 7.041 1.00 96.94 72 CYS A C 1
ATOM 577 O O . CYS A 1 72 ? -6.227 -4.689 8.262 1.00 96.94 72 CYS A O 1
ATOM 579 N N . ILE A 1 73 ? -6.891 -4.134 6.174 1.00 96.19 73 ILE A N 1
ATOM 580 C CA . ILE A 1 73 ? -8.074 -3.373 6.603 1.00 96.19 73 ILE A CA 1
ATOM 581 C C . ILE A 1 73 ? -9.146 -4.279 7.218 1.00 96.19 73 ILE A C 1
ATOM 583 O O . ILE A 1 73 ? -9.732 -3.906 8.232 1.00 96.19 73 ILE A O 1
ATOM 587 N N . ILE A 1 74 ? -9.349 -5.493 6.687 1.00 95.50 74 ILE A N 1
ATOM 588 C CA . ILE A 1 74 ? -10.280 -6.476 7.269 1.00 95.50 74 ILE A CA 1
ATOM 589 C C . ILE A 1 74 ? -9.847 -6.816 8.700 1.00 95.50 74 ILE A C 1
ATOM 591 O O . ILE A 1 74 ? -10.640 -6.699 9.630 1.00 95.50 74 ILE A O 1
ATOM 595 N N . LYS A 1 75 ? -8.554 -7.117 8.900 1.00 94.50 75 LYS A N 1
ATOM 596 C CA . LYS A 1 75 ? -7.975 -7.373 10.233 1.00 94.50 75 LYS A CA 1
ATOM 597 C C . LYS A 1 75 ? -8.005 -6.158 11.166 1.00 94.50 75 LYS A C 1
ATOM 599 O O . LYS A 1 75 ? -7.843 -6.321 12.371 1.00 94.50 75 LYS A O 1
ATOM 604 N N . TYR A 1 76 ? -8.082 -4.941 10.629 1.00 90.38 76 TYR A N 1
ATOM 605 C CA . TYR A 1 76 ? -8.157 -3.727 11.440 1.00 90.38 76 TYR A CA 1
ATOM 606 C C . TYR A 1 76 ? -9.583 -3.518 11.955 1.00 90.38 76 TYR A C 1
ATOM 608 O O . TYR A 1 76 ? -9.788 -3.406 13.160 1.00 90.38 76 TYR A O 1
ATOM 616 N N . LYS A 1 77 ? -10.576 -3.591 11.059 1.00 88.75 77 LYS A N 1
ATOM 617 C CA . LYS A 1 77 ? -11.994 -3.407 11.397 1.00 88.75 77 LYS A CA 1
ATOM 618 C C . LYS A 1 77 ? -12.493 -4.405 12.446 1.00 88.75 77 LYS A C 1
ATOM 620 O O . LYS A 1 77 ? -13.285 -4.030 13.301 1.00 88.75 77 LYS A O 1
ATOM 625 N N . THR A 1 78 ? -12.012 -5.649 12.427 1.00 88.38 78 THR A N 1
ATOM 626 C CA . THR A 1 78 ? -12.399 -6.651 13.435 1.00 88.38 78 THR A CA 1
ATOM 627 C C . THR A 1 78 ? -11.866 -6.332 14.834 1.00 88.38 78 THR A C 1
ATOM 629 O O . THR A 1 78 ? -12.556 -6.587 15.819 1.00 88.38 78 THR A O 1
ATOM 632 N N . LYS A 1 79 ? -10.677 -5.720 14.950 1.00 83.50 79 LYS A N 1
ATOM 633 C CA . LYS A 1 79 ? -10.099 -5.332 16.250 1.00 83.50 79 LYS A CA 1
ATOM 634 C C . LYS A 1 79 ? -10.840 -4.167 16.904 1.00 83.50 79 LYS A C 1
ATOM 636 O O . LYS A 1 79 ? -10.965 -4.152 18.125 1.00 83.50 79 LYS A O 1
ATOM 641 N N . ASP A 1 80 ? -11.340 -3.221 16.112 1.00 77.75 80 ASP A N 1
ATOM 642 C CA . ASP A 1 80 ? -12.094 -2.076 16.636 1.00 77.75 80 ASP A CA 1
ATOM 643 C C . ASP A 1 80 ? -13.461 -2.489 17.200 1.00 77.75 80 ASP A C 1
ATOM 645 O O . ASP A 1 80 ? -13.946 -1.889 18.159 1.00 77.75 80 ASP A O 1
ATOM 649 N N . ILE A 1 81 ? -14.073 -3.537 16.639 1.00 74.69 81 ILE A N 1
ATOM 650 C CA . ILE A 1 81 ? -15.360 -4.061 17.113 1.00 74.69 81 ILE A CA 1
ATOM 651 C C . ILE A 1 81 ? -15.181 -4.807 18.440 1.00 74.69 81 ILE A C 1
ATOM 653 O O . ILE A 1 81 ? -15.948 -4.580 19.371 1.00 74.69 81 ILE A O 1
ATOM 657 N N . ALA A 1 82 ? -14.130 -5.624 18.564 1.00 73.81 82 ALA A N 1
ATOM 658 C CA . ALA A 1 82 ? -13.866 -6.417 19.769 1.00 73.81 82 ALA A CA 1
ATOM 659 C C . ALA A 1 82 ? -13.521 -5.576 21.014 1.00 73.81 82 ALA A C 1
ATOM 661 O O . ALA A 1 82 ? -13.606 -6.067 22.134 1.00 73.81 82 ALA A O 1
ATOM 662 N N . LYS A 1 83 ? -13.123 -4.310 20.834 1.00 66.75 83 LYS A N 1
ATOM 663 C CA . LYS A 1 83 ? -12.752 -3.404 21.931 1.00 66.75 83 LYS A CA 1
ATOM 664 C C . LYS A 1 83 ? -13.887 -2.537 22.450 1.00 66.75 83 LYS A C 1
ATOM 666 O O . LYS A 1 83 ? -13.655 -1.783 23.390 1.00 66.75 83 LYS A O 1
ATOM 671 N N . LYS A 1 84 ? -15.096 -2.609 21.887 1.00 58.22 84 LYS A N 1
ATOM 672 C CA . LYS A 1 84 ? -16.248 -2.079 22.615 1.00 58.22 84 LYS A CA 1
ATOM 673 C C . LYS A 1 84 ? -16.538 -3.085 23.723 1.00 58.22 84 LYS A C 1
ATOM 675 O O . LYS A 1 84 ? -16.980 -4.180 23.386 1.00 58.22 84 LYS A O 1
ATOM 680 N N . PRO A 1 85 ? -16.286 -2.763 25.008 1.00 60.62 85 PRO A N 1
ATOM 681 C CA . PRO A 1 85 ? -16.856 -3.555 26.073 1.00 60.62 85 PRO A CA 1
ATOM 682 C C . PRO A 1 85 ? -18.355 -3.477 25.838 1.00 60.62 85 PRO A C 1
ATOM 684 O O . PRO A 1 85 ? -18.974 -2.424 26.015 1.00 60.62 85 PRO A O 1
ATOM 687 N N . THR A 1 86 ? -18.929 -4.568 25.338 1.00 60.72 86 THR A N 1
ATOM 688 C CA . THR A 1 86 ? -20.343 -4.827 25.507 1.00 60.72 86 THR A CA 1
ATOM 689 C C . THR A 1 86 ? -20.541 -4.616 26.994 1.00 60.72 86 THR A C 1
ATOM 691 O O . THR A 1 86 ? -20.024 -5.384 27.802 1.00 60.72 86 THR A O 1
ATOM 694 N N . LYS A 1 87 ? -21.167 -3.493 27.367 1.00 61.91 87 LYS A N 1
ATOM 695 C CA . LYS A 1 87 ? -21.799 -3.365 28.668 1.00 61.91 87 LYS A CA 1
ATOM 696 C C . LYS A 1 87 ? -22.815 -4.488 28.648 1.00 61.91 87 LYS A C 1
ATOM 698 O O . LYS A 1 87 ? -23.924 -4.312 28.153 1.00 61.91 87 LYS A O 1
ATOM 703 N N . THR A 1 88 ? -22.368 -5.670 29.054 1.00 57.59 88 THR A N 1
ATOM 704 C CA . THR A 1 88 ? -23.209 -6.751 29.501 1.00 57.59 88 THR A CA 1
ATOM 705 C C . THR A 1 88 ? -24.046 -6.072 30.555 1.00 57.59 88 THR A C 1
ATOM 707 O O . THR A 1 88 ? -23.561 -5.757 31.641 1.00 57.59 88 THR A O 1
ATOM 710 N N . LEU A 1 89 ? -25.264 -5.701 30.160 1.00 60.25 89 LEU A N 1
ATOM 711 C CA . LEU A 1 89 ? -26.334 -5.454 31.093 1.00 60.25 89 LEU A CA 1
ATOM 712 C C . LEU A 1 89 ? -26.266 -6.680 31.998 1.00 60.25 89 LEU A C 1
ATOM 714 O O . LEU A 1 89 ? -26.467 -7.799 31.522 1.00 60.25 89 LEU A O 1
ATOM 718 N N . GLN A 1 90 ? -25.812 -6.488 33.236 1.00 49.69 90 GLN A N 1
ATOM 719 C CA . GLN A 1 90 ? -25.869 -7.524 34.245 1.00 49.69 90 GLN A CA 1
ATOM 720 C C . GLN A 1 90 ? -27.338 -7.908 34.325 1.00 49.69 90 GLN A C 1
ATOM 722 O O . GLN A 1 90 ? -28.148 -7.193 34.905 1.00 49.69 90 GLN A O 1
ATOM 727 N N . ARG A 1 91 ? -27.696 -9.006 33.663 1.00 53.62 91 ARG A N 1
ATOM 728 C CA . ARG A 1 91 ? -28.916 -9.721 33.966 1.00 53.62 91 ARG A CA 1
ATOM 729 C C . ARG A 1 91 ? -28.614 -10.422 35.290 1.00 53.62 91 ARG A C 1
ATOM 731 O O . ARG A 1 91 ? -27.750 -11.305 35.285 1.00 53.62 91 ARG A O 1
ATOM 738 N N . PRO A 1 92 ? -29.229 -10.019 36.417 1.00 55.03 92 PRO A N 1
ATOM 739 C CA . PRO A 1 92 ? -29.081 -10.751 37.664 1.00 55.03 92 PRO A CA 1
ATOM 740 C C . PRO A 1 92 ? -29.580 -12.172 37.407 1.00 55.03 92 PRO A C 1
ATOM 742 O O . PRO A 1 92 ? -30.759 -12.396 37.146 1.00 55.03 92 PRO A O 1
ATOM 745 N N . SER A 1 93 ? -28.644 -13.115 37.363 1.00 49.72 93 SER A N 1
ATOM 746 C CA . SER A 1 93 ? -28.938 -14.532 37.195 1.00 49.72 93 SER A CA 1
ATOM 747 C C . SER A 1 93 ? -28.925 -15.136 38.587 1.00 49.72 93 SER A C 1
ATOM 749 O O . SER A 1 93 ? -27.886 -15.544 39.098 1.00 49.72 93 SER A O 1
ATOM 751 N N . SER A 1 94 ? -30.093 -15.116 39.220 1.00 53.34 94 SER A N 1
ATOM 752 C CA . SER A 1 94 ? -30.414 -16.033 40.300 1.00 53.34 94 SER A CA 1
ATOM 753 C C . SER A 1 94 ? -30.316 -17.461 39.761 1.00 53.34 94 SER A C 1
ATOM 755 O O . SER A 1 94 ? -31.054 -17.833 38.852 1.00 53.34 94 SER A O 1
ATOM 757 N N . THR A 1 95 ? -29.350 -18.206 40.296 1.00 55.81 95 THR A N 1
ATOM 758 C CA . THR A 1 95 ? -29.499 -19.595 40.750 1.00 55.81 95 THR A CA 1
ATOM 759 C C . THR A 1 95 ? -30.551 -20.449 40.040 1.00 55.81 95 THR A C 1
ATOM 761 O O . THR A 1 95 ? -31.742 -20.324 40.300 1.00 55.81 95 THR A O 1
ATOM 764 N N . THR A 1 96 ? -30.094 -21.433 39.267 1.00 55.59 96 THR A N 1
ATOM 765 C CA . THR A 1 96 ? -30.382 -22.857 39.527 1.00 55.59 96 THR A CA 1
ATOM 766 C C . THR A 1 96 ? -29.498 -23.729 38.637 1.00 55.59 96 THR A C 1
ATOM 768 O O . THR A 1 96 ? -29.308 -23.462 37.454 1.00 55.59 96 THR A O 1
ATOM 771 N N . ASN A 1 97 ? -28.890 -24.737 39.260 1.00 67.75 97 ASN A N 1
ATOM 772 C CA . ASN A 1 97 ? -28.131 -25.786 38.598 1.00 67.75 97 ASN A CA 1
ATOM 773 C C . ASN A 1 97 ? -29.079 -26.598 37.715 1.00 67.75 97 ASN A C 1
ATOM 775 O O . ASN A 1 97 ? -29.975 -27.242 38.253 1.00 67.75 97 ASN A O 1
ATOM 779 N N . GLU A 1 98 ? -28.847 -26.638 36.405 1.00 53.56 98 GLU A N 1
ATOM 780 C CA . GLU A 1 98 ? -29.406 -27.711 35.589 1.00 53.56 98 GLU A CA 1
ATOM 781 C C . GLU A 1 98 ? -28.379 -28.240 34.587 1.00 53.56 98 GLU A C 1
ATOM 783 O O . GLU A 1 98 ? -27.914 -27.581 33.657 1.00 53.56 98 GLU A O 1
ATOM 788 N N . THR A 1 99 ? -27.984 -29.469 34.878 1.00 63.28 99 THR A N 1
ATOM 789 C CA . THR A 1 99 ? -27.040 -30.331 34.193 1.00 63.28 99 THR A CA 1
ATOM 790 C C . THR A 1 99 ? -27.593 -30.732 32.824 1.00 63.28 99 THR A C 1
ATOM 792 O O . THR A 1 99 ? -28.269 -31.749 32.711 1.00 63.28 99 THR A O 1
ATOM 795 N N . LEU A 1 100 ? -27.295 -29.982 31.759 1.00 49.72 100 LEU A N 1
ATOM 796 C CA . LEU A 1 100 ? -27.657 -30.378 30.390 1.00 49.72 100 LEU A CA 1
ATOM 797 C C . LEU A 1 100 ? -26.428 -30.607 29.504 1.00 49.72 100 LEU A C 1
ATOM 799 O O . LEU A 1 100 ? -25.956 -29.778 28.736 1.00 49.72 100 LEU A O 1
ATOM 803 N N . ARG A 1 101 ? -25.941 -31.834 29.681 1.00 60.53 101 ARG A N 1
ATOM 804 C CA . ARG A 1 101 ? -25.320 -32.764 28.733 1.00 60.53 101 ARG A CA 1
ATOM 805 C C . ARG A 1 101 ? -25.757 -32.555 27.270 1.00 60.53 101 ARG A C 1
ATOM 807 O O . ARG A 1 101 ? -26.773 -33.111 26.871 1.00 60.53 101 ARG A O 1
ATOM 814 N N . TRP A 1 102 ? -24.951 -31.874 26.455 1.00 51.44 102 TRP A N 1
ATOM 815 C CA . TRP A 1 102 ? -24.966 -32.005 24.984 1.00 51.44 102 TRP A CA 1
ATOM 816 C C . TRP A 1 102 ? -23.601 -32.570 24.560 1.00 51.44 102 TRP A C 1
ATOM 818 O O . TRP A 1 102 ? -22.590 -31.881 24.585 1.00 51.44 102 TRP A O 1
ATOM 828 N N . SER A 1 103 ? -23.467 -33.894 24.506 1.00 56.09 103 SER A N 1
ATOM 829 C CA . SER A 1 103 ? -23.577 -34.700 23.280 1.00 56.09 103 SER A CA 1
ATOM 830 C C . SER A 1 103 ? -22.632 -34.238 22.170 1.00 56.09 103 SER A C 1
ATOM 832 O O . SER A 1 103 ? -22.975 -33.450 21.295 1.00 56.09 103 SER A O 1
ATOM 834 N N . THR A 1 104 ? -21.434 -34.816 22.222 1.00 56.28 104 THR A N 1
ATOM 835 C CA . THR A 1 104 ? -20.563 -35.121 21.087 1.00 56.28 104 THR A CA 1
ATOM 836 C C . THR A 1 104 ? -21.364 -35.729 19.936 1.00 56.28 104 THR A C 1
ATOM 838 O O . THR A 1 104 ? -21.744 -36.897 19.992 1.00 56.28 104 THR A O 1
ATOM 841 N N . ALA A 1 105 ? -21.589 -34.949 18.884 1.00 54.12 105 ALA A N 1
ATOM 842 C CA . ALA A 1 105 ? -21.905 -35.465 17.561 1.00 54.12 105 ALA A CA 1
ATOM 843 C C . ALA A 1 105 ? -20.742 -35.104 16.633 1.00 54.12 105 ALA A C 1
ATOM 845 O O . ALA A 1 105 ? -20.642 -34.000 16.100 1.00 54.12 105 ALA A O 1
ATOM 846 N N . SER A 1 106 ? -19.827 -36.056 16.504 1.00 55.34 106 SER A N 1
ATOM 847 C CA . SER A 1 106 ? -18.894 -36.190 15.396 1.00 55.34 106 SER A CA 1
ATOM 848 C C . SER A 1 106 ? -19.687 -36.234 14.088 1.00 55.34 106 SER A C 1
ATOM 850 O O . SER A 1 106 ? -20.302 -37.247 13.766 1.00 55.34 106 SER A O 1
ATOM 852 N N . SER A 1 107 ? -19.693 -35.127 13.345 1.00 53.72 107 SER A N 1
ATOM 853 C CA . SER A 1 107 ? -20.190 -35.104 11.970 1.00 53.72 107 SER A CA 1
ATOM 854 C C . SER A 1 107 ? -19.008 -35.257 11.025 1.00 53.72 107 SER A C 1
ATOM 856 O O . SER A 1 107 ? -18.240 -34.322 10.792 1.00 53.72 107 SER A O 1
ATOM 858 N N . SER A 1 108 ? -18.848 -36.486 10.545 1.00 63.12 108 SER A N 1
ATOM 859 C CA . SER A 1 108 ? -18.014 -36.847 9.412 1.00 63.12 108 SER A CA 1
ATOM 860 C C . SER A 1 108 ? -18.640 -36.305 8.127 1.00 63.12 108 SER A C 1
ATOM 862 O O . SER A 1 108 ? -19.721 -36.737 7.729 1.00 63.12 108 SER A O 1
ATOM 864 N N . CYS A 1 109 ? -17.949 -35.403 7.447 1.00 49.09 109 CYS A N 1
ATOM 865 C CA . CYS A 1 109 ? -18.172 -35.133 6.033 1.00 49.09 109 CYS A CA 1
ATOM 866 C C . CYS A 1 109 ? -16.926 -34.430 5.488 1.00 49.09 109 CYS A C 1
ATOM 868 O O . CYS A 1 109 ? -16.436 -33.481 6.088 1.00 49.09 109 CYS A O 1
ATOM 870 N N . SER A 1 110 ? -16.349 -34.776 4.357 1.00 56.75 110 SER A N 1
ATOM 871 C CA . SER A 1 110 ? -16.429 -35.938 3.487 1.00 56.75 110 SER A CA 1
ATOM 872 C C . SER A 1 110 ? -15.192 -35.772 2.615 1.00 56.75 110 SER A C 1
ATOM 874 O O . SER A 1 110 ? -14.945 -34.665 2.126 1.00 56.75 110 SER A O 1
ATOM 876 N N . ASP A 1 111 ? -14.421 -36.836 2.448 1.00 50.91 111 ASP A N 1
ATOM 877 C CA . ASP A 1 111 ? -13.322 -36.902 1.495 1.00 50.91 111 ASP A CA 1
ATOM 878 C C . ASP A 1 111 ? -13.815 -36.537 0.090 1.00 50.91 111 ASP A C 1
ATOM 880 O O . ASP A 1 111 ? -14.553 -37.289 -0.541 1.00 50.91 111 ASP A O 1
ATOM 884 N N . TYR A 1 112 ? -13.403 -35.371 -0.404 1.00 59.34 112 TYR A N 1
ATOM 885 C CA . TYR A 1 112 ? -13.375 -35.074 -1.833 1.00 59.34 112 TYR A CA 1
ATOM 886 C C . TYR A 1 112 ? -11.921 -34.848 -2.233 1.00 59.34 112 TYR A C 1
ATOM 888 O O . TYR A 1 112 ? -11.466 -33.726 -2.461 1.00 59.34 112 TYR A O 1
ATOM 896 N N . LEU A 1 113 ? -11.187 -35.959 -2.312 1.00 53.94 113 LEU A N 1
ATOM 897 C CA . LEU A 1 113 ? -10.040 -36.088 -3.199 1.00 53.94 113 LEU A CA 1
ATOM 898 C C . LEU A 1 113 ? -10.581 -36.109 -4.632 1.00 53.94 113 LEU A C 1
ATOM 900 O O . LEU A 1 113 ? -10.889 -37.161 -5.180 1.00 53.94 113 LEU A O 1
ATOM 904 N N . ALA A 1 114 ? -10.759 -34.926 -5.214 1.00 57.72 114 ALA A N 1
ATOM 905 C CA . ALA A 1 114 ? -10.920 -34.798 -6.652 1.00 57.72 114 ALA A CA 1
ATOM 906 C C . ALA A 1 114 ? -9.536 -34.575 -7.263 1.00 57.72 114 ALA A C 1
ATOM 908 O O . ALA A 1 114 ? -8.944 -33.499 -7.148 1.00 57.72 114 ALA A O 1
ATOM 909 N N . ASP A 1 115 ? -9.044 -35.651 -7.869 1.00 52.00 115 ASP A N 1
ATOM 910 C CA . ASP A 1 115 ? -8.017 -35.699 -8.897 1.00 52.00 115 ASP A CA 1
ATOM 911 C C . ASP A 1 115 ? -7.951 -34.428 -9.755 1.00 52.00 115 ASP A C 1
ATOM 913 O O . ASP A 1 115 ? -8.840 -34.138 -10.554 1.00 52.00 115 ASP A O 1
ATOM 917 N N . PHE A 1 116 ? -6.820 -33.731 -9.674 1.00 53.88 116 PHE A N 1
ATOM 918 C CA . PHE A 1 116 ? -6.312 -32.927 -10.784 1.00 53.88 116 PHE A CA 1
ATOM 919 C C . PHE A 1 116 ? -4.941 -33.456 -11.209 1.00 53.88 116 PHE A C 1
ATOM 921 O O . PHE A 1 116 ? -3.960 -32.723 -11.297 1.00 53.88 116 PHE A O 1
ATOM 928 N N . ASN A 1 117 ? -4.891 -34.751 -11.530 1.00 55.00 117 ASN A N 1
ATOM 929 C CA . ASN A 1 117 ? -3.918 -35.283 -12.480 1.00 55.00 117 ASN A CA 1
ATOM 930 C C . ASN A 1 117 ? -4.354 -34.876 -13.896 1.00 55.00 117 ASN A C 1
ATOM 932 O O . ASN A 1 117 ? -4.973 -35.634 -14.639 1.00 55.00 117 ASN A O 1
ATOM 936 N N . GLY A 1 118 ? -4.071 -33.622 -14.249 1.00 46.91 118 GLY A N 1
ATOM 937 C CA . GLY A 1 118 ? -4.480 -33.005 -15.506 1.00 46.91 118 GLY A CA 1
ATOM 938 C C . GLY A 1 118 ? -3.306 -32.404 -16.270 1.00 46.91 118 GLY A C 1
ATOM 939 O O . GLY A 1 118 ? -3.108 -31.198 -16.234 1.00 46.91 118 GLY A O 1
ATOM 940 N N . ARG A 1 119 ? -2.606 -33.265 -17.017 1.00 49.50 119 ARG A N 1
ATOM 941 C CA . ARG A 1 119 ? -1.772 -32.966 -18.197 1.00 49.50 119 ARG A CA 1
ATOM 942 C C . ARG A 1 119 ? -0.525 -32.093 -18.015 1.00 49.50 119 ARG A C 1
ATOM 944 O O . ARG A 1 119 ? -0.535 -30.876 -18.169 1.00 49.50 119 ARG A O 1
ATOM 951 N N . HIS A 1 120 ? 0.598 -32.808 -17.960 1.00 50.53 120 HIS A N 1
ATOM 952 C CA . HIS A 1 120 ? 1.801 -32.457 -18.709 1.00 50.53 120 HIS A CA 1
ATOM 953 C C . HIS A 1 120 ? 1.4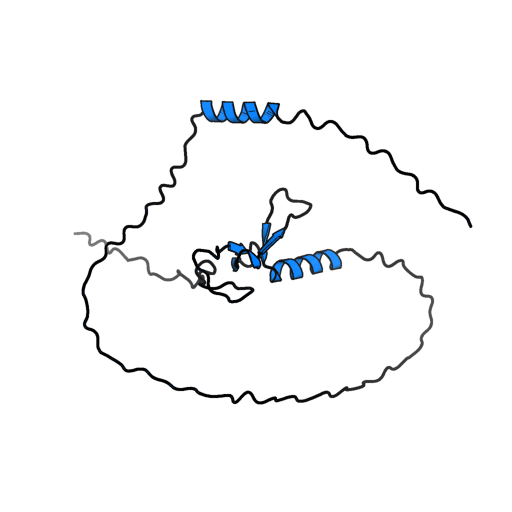57 -32.247 -20.196 1.00 50.53 120 HIS A C 1
ATOM 955 O O . HIS A 1 120 ? 1.172 -33.199 -20.920 1.00 50.53 120 HIS A O 1
ATOM 961 N N . GLY A 1 121 ? 1.473 -30.993 -20.641 1.00 49.19 121 GLY A N 1
ATOM 962 C CA . GLY A 1 121 ? 1.558 -30.611 -22.046 1.00 49.19 121 GLY A CA 1
ATOM 963 C C . GLY A 1 121 ? 2.971 -30.126 -22.323 1.00 49.19 121 GLY A C 1
ATOM 964 O O . GLY A 1 121 ? 3.252 -28.940 -22.185 1.00 49.19 121 GLY A O 1
ATOM 965 N N . SER A 1 122 ? 3.853 -31.075 -22.635 1.00 51.66 122 SER A N 1
ATOM 966 C CA . SER A 1 122 ? 5.169 -30.812 -23.206 1.00 51.66 122 SER A CA 1
ATOM 967 C C . SER A 1 122 ? 4.989 -30.277 -24.623 1.00 51.66 122 SER A C 1
ATOM 969 O O . SER A 1 122 ? 4.382 -30.936 -25.465 1.00 51.66 122 SER A O 1
ATOM 971 N N . SER A 1 123 ? 5.528 -29.094 -24.875 1.00 58.81 123 SER A N 1
ATOM 972 C CA . SER A 1 123 ? 5.968 -28.688 -26.202 1.00 58.81 123 SER A CA 1
ATOM 973 C C . SER A 1 123 ? 7.178 -27.789 -26.000 1.00 58.81 123 SER A C 1
ATOM 975 O O . SER A 1 123 ? 7.038 -26.589 -25.758 1.00 58.81 123 SER A O 1
ATOM 977 N N . GLU A 1 124 ? 8.353 -28.419 -26.018 1.00 54.59 124 GLU A N 1
ATOM 978 C CA . GLU A 1 124 ? 9.606 -27.781 -26.417 1.00 54.59 124 GLU A CA 1
ATOM 979 C C . GLU A 1 124 ? 9.400 -27.031 -27.736 1.00 54.59 124 GLU A C 1
ATOM 981 O O . GLU A 1 124 ? 8.807 -27.569 -28.675 1.00 54.59 124 GLU A O 1
ATOM 986 N N . PRO A 1 125 ? 9.923 -25.807 -27.822 1.00 61.47 125 PRO A N 1
ATOM 987 C CA . PRO A 1 125 ? 10.598 -25.414 -29.044 1.00 61.47 125 PRO A CA 1
ATOM 988 C C . PRO A 1 125 ? 12.089 -25.194 -28.777 1.00 61.47 125 PRO A C 1
ATOM 990 O O . PRO A 1 125 ? 12.494 -24.259 -28.092 1.00 61.47 125 PRO A O 1
ATOM 993 N N . ASP A 1 126 ? 12.857 -26.129 -29.325 1.00 52.12 126 ASP A N 1
ATOM 994 C CA . ASP A 1 126 ? 14.038 -25.922 -30.164 1.00 52.12 126 ASP A CA 1
ATOM 995 C C . ASP A 1 126 ? 15.040 -24.835 -29.731 1.00 52.12 126 ASP A C 1
ATOM 997 O O . ASP A 1 126 ? 14.862 -23.626 -29.912 1.00 52.12 126 ASP A O 1
ATOM 1001 N N . LEU A 1 127 ? 16.155 -25.320 -29.188 1.00 54.78 127 LEU A N 1
ATOM 1002 C CA . LEU A 1 127 ? 17.375 -24.577 -28.907 1.00 54.78 127 LEU A CA 1
ATOM 1003 C C . LEU A 1 127 ? 18.081 -24.206 -30.219 1.00 54.78 127 LEU A C 1
ATOM 1005 O O . LEU A 1 127 ? 18.920 -24.951 -30.720 1.00 54.78 127 LEU A O 1
ATOM 1009 N N . SER A 1 128 ? 17.836 -23.002 -30.730 1.00 63.56 128 SER A N 1
ATOM 1010 C CA . SER A 1 128 ? 18.771 -22.359 -31.659 1.00 63.56 128 SER A CA 1
ATOM 1011 C C . SER A 1 128 ? 19.871 -21.618 -30.874 1.00 63.56 128 SER A C 1
ATOM 1013 O O . SER A 1 128 ? 19.536 -20.739 -30.071 1.00 63.56 128 SER A O 1
ATOM 1015 N N . PRO A 1 129 ? 21.171 -21.892 -31.096 1.00 61.62 129 PRO A N 1
ATOM 1016 C CA . PRO A 1 129 ? 22.252 -21.121 -30.496 1.00 61.62 129 PRO A CA 1
ATOM 1017 C C . PRO A 1 129 ? 22.402 -19.796 -31.251 1.00 61.62 129 PRO A C 1
ATOM 1019 O O . PRO A 1 129 ? 22.974 -19.741 -32.338 1.00 61.62 129 PRO A O 1
ATOM 1022 N N . VAL A 1 130 ? 21.873 -18.712 -30.683 1.00 57.41 130 VAL A N 1
ATOM 1023 C CA . VAL A 1 130 ? 22.116 -17.358 -31.196 1.00 57.41 130 VAL A CA 1
ATOM 1024 C C . VAL A 1 130 ? 23.355 -16.791 -30.505 1.00 57.41 130 VAL A C 1
ATOM 1026 O O . VAL A 1 130 ? 23.458 -16.778 -29.280 1.00 57.41 130 VAL A O 1
ATOM 1029 N N . ALA A 1 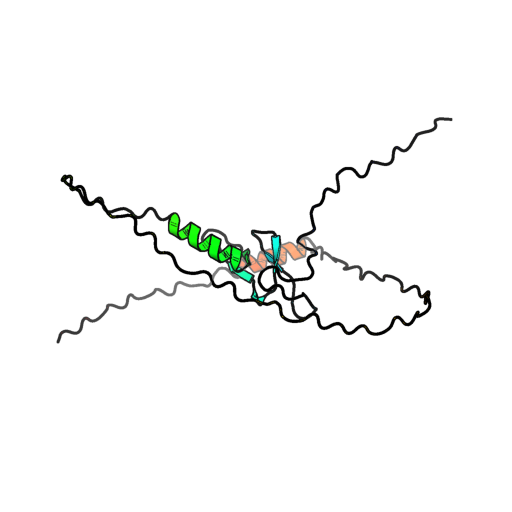131 ? 24.307 -16.374 -31.336 1.00 62.00 131 ALA A N 1
ATOM 1030 C CA . ALA A 1 131 ? 25.627 -15.859 -30.999 1.00 62.00 131 ALA A CA 1
ATOM 1031 C C . ALA A 1 131 ? 25.634 -14.738 -29.931 1.00 62.00 131 ALA A C 1
ATOM 1033 O O . ALA A 1 131 ? 24.664 -13.984 -29.807 1.00 62.00 131 ALA A O 1
ATOM 1034 N N . PRO A 1 132 ? 26.754 -14.555 -29.203 1.00 57.00 132 PRO A N 1
ATOM 1035 C CA . PRO A 1 132 ? 26.917 -13.439 -28.284 1.00 57.00 132 PRO A CA 1
ATOM 1036 C C . PRO A 1 132 ? 27.074 -12.136 -29.075 1.00 57.00 132 PRO A C 1
ATOM 1038 O O . PRO A 1 132 ? 28.150 -11.816 -29.579 1.00 57.00 132 PRO A O 1
ATOM 1041 N N . VAL A 1 133 ? 25.997 -11.355 -29.165 1.00 55.22 133 VAL A N 1
ATOM 1042 C CA . VAL A 1 133 ? 26.093 -9.955 -29.583 1.00 55.22 133 VAL A CA 1
ATOM 1043 C C . VAL A 1 133 ? 26.583 -9.154 -28.384 1.00 55.22 133 VAL A C 1
ATOM 1045 O O . VAL A 1 133 ? 25.828 -8.803 -27.479 1.00 55.22 133 VAL A O 1
ATOM 1048 N N . ALA A 1 134 ? 27.883 -8.873 -28.389 1.00 57.22 134 ALA A N 1
ATOM 1049 C CA . ALA A 1 134 ? 28.446 -7.759 -27.655 1.00 57.22 134 ALA A CA 1
ATOM 1050 C C . ALA A 1 134 ? 27.808 -6.463 -28.178 1.00 57.22 134 ALA A C 1
ATOM 1052 O O . ALA A 1 134 ? 28.064 -6.041 -29.303 1.00 57.22 134 ALA A O 1
ATOM 1053 N N . SER A 1 135 ? 26.969 -5.824 -27.369 1.00 51.25 135 SER A N 1
ATOM 1054 C CA . SER A 1 135 ? 26.619 -4.422 -27.567 1.00 51.25 135 SER A CA 1
ATOM 1055 C C . SER A 1 135 ? 26.293 -3.800 -26.219 1.00 51.25 135 SER A C 1
ATOM 1057 O O . SER A 1 135 ? 25.220 -3.963 -25.642 1.00 51.25 135 SER A O 1
ATOM 1059 N N . TYR A 1 136 ? 27.324 -3.143 -25.705 1.00 57.53 136 TYR A N 1
ATOM 1060 C CA . TYR A 1 136 ? 27.261 -2.036 -24.772 1.00 57.53 136 TYR A CA 1
ATOM 1061 C C . TYR A 1 136 ? 26.040 -1.147 -25.082 1.00 57.53 136 TYR A C 1
ATOM 1063 O O . TYR A 1 136 ? 25.923 -0.578 -26.162 1.00 57.53 136 TYR A O 1
ATOM 1071 N N . MET A 1 137 ? 25.115 -1.049 -24.130 1.00 57.97 137 MET A N 1
ATOM 1072 C CA . MET A 1 137 ? 24.147 0.039 -24.070 1.00 57.97 137 MET A CA 1
ATOM 1073 C C . MET A 1 137 ? 24.265 0.650 -22.684 1.00 57.97 137 MET A C 1
ATOM 1075 O O . MET A 1 137 ? 23.821 0.109 -21.672 1.00 57.97 137 MET A O 1
ATOM 1079 N N . GLU A 1 138 ? 24.998 1.752 -22.703 1.00 57.16 138 GLU A N 1
ATOM 1080 C CA . GLU A 1 138 ? 25.151 2.791 -21.706 1.00 57.16 138 GLU A CA 1
ATOM 1081 C C . GLU A 1 138 ? 23.900 2.949 -20.824 1.00 57.16 138 GLU A C 1
ATOM 1083 O O . GLU A 1 138 ? 22.826 3.363 -21.269 1.00 57.16 138 GLU A O 1
ATOM 1088 N N . ASN A 1 139 ? 24.047 2.601 -19.543 1.00 44.62 139 ASN A N 1
ATOM 1089 C CA . ASN A 1 139 ? 23.082 2.920 -18.498 1.00 44.62 139 ASN A CA 1
ATOM 1090 C C . ASN A 1 139 ? 23.067 4.441 -18.289 1.00 44.62 139 ASN A C 1
ATOM 1092 O O . ASN A 1 139 ? 23.698 4.961 -17.370 1.00 44.62 139 ASN A O 1
ATOM 1096 N N . HIS A 1 140 ? 22.306 5.166 -19.104 1.00 51.44 140 HIS A N 1
ATOM 1097 C CA . HIS A 1 140 ? 21.832 6.482 -18.707 1.00 51.44 140 HIS A CA 1
ATOM 1098 C C . HIS A 1 140 ? 20.759 6.292 -17.634 1.00 51.44 140 HIS A C 1
ATOM 1100 O O . HIS A 1 140 ? 19.566 6.170 -17.920 1.00 51.44 140 HIS A O 1
ATOM 1106 N N . GLN A 1 141 ? 21.190 6.257 -16.370 1.00 44.44 141 GLN A N 1
ATOM 1107 C CA . GLN A 1 141 ? 20.315 6.615 -15.262 1.00 44.44 141 GLN A CA 1
ATOM 1108 C C . GLN A 1 141 ? 19.738 8.003 -15.571 1.00 44.44 141 GLN A C 1
ATOM 1110 O O . GLN A 1 141 ? 20.508 8.955 -15.709 1.00 44.44 141 GLN A O 1
ATOM 1115 N N . PRO A 1 142 ? 18.408 8.174 -15.661 1.00 52.06 142 PRO A N 1
ATOM 1116 C CA . PRO A 1 142 ? 17.846 9.497 -15.519 1.00 52.06 142 PRO A CA 1
ATOM 1117 C C . PRO A 1 142 ? 18.106 9.894 -14.070 1.00 52.06 142 PRO A C 1
ATOM 1119 O O . PRO A 1 142 ? 17.412 9.439 -13.157 1.00 52.06 142 PRO A O 1
ATOM 1122 N N . GLU A 1 143 ? 19.146 10.700 -13.869 1.00 49.12 143 GLU A N 1
ATOM 1123 C CA . GLU A 1 143 ? 19.305 11.587 -12.727 1.00 49.12 143 GLU A CA 1
ATOM 1124 C C . GLU A 1 143 ? 17.945 12.252 -12.502 1.00 49.12 143 GLU A C 1
ATOM 1126 O O . GLU A 1 143 ? 17.576 13.237 -13.144 1.00 49.12 143 GLU A O 1
ATOM 1131 N N . ARG A 1 144 ? 17.129 11.669 -11.618 1.00 46.69 144 ARG A N 1
ATOM 1132 C CA . ARG A 1 144 ? 16.010 12.376 -11.017 1.00 46.69 144 ARG A CA 1
ATOM 1133 C C . ARG A 1 144 ? 16.662 13.419 -10.141 1.00 46.69 144 ARG A C 1
ATOM 1135 O O . ARG A 1 144 ? 16.862 13.202 -8.948 1.00 46.69 144 ARG A O 1
ATOM 1142 N N . SER A 1 145 ? 17.003 14.540 -10.764 1.00 54.94 145 SER A N 1
ATOM 1143 C CA . SER A 1 145 ? 17.300 15.784 -10.096 1.00 54.94 145 SER A CA 1
ATOM 1144 C C . SER A 1 145 ? 16.095 16.081 -9.211 1.00 54.94 145 SER A C 1
ATOM 1146 O O . SER A 1 145 ? 15.082 16.625 -9.653 1.00 54.94 145 SER A O 1
ATOM 1148 N N . ASN A 1 146 ? 16.176 15.664 -7.950 1.00 51.03 146 ASN A N 1
ATOM 1149 C CA . ASN A 1 146 ? 15.369 16.204 -6.876 1.00 51.03 146 ASN A CA 1
ATOM 1150 C C . ASN A 1 146 ? 15.863 17.637 -6.683 1.00 51.03 146 ASN A C 1
ATOM 1152 O O . ASN A 1 146 ? 16.562 17.943 -5.719 1.00 51.03 146 ASN A O 1
ATOM 1156 N N . SER A 1 147 ? 15.537 18.511 -7.635 1.00 53.94 147 SER A N 1
ATOM 1157 C CA . SER A 1 147 ? 15.639 19.954 -7.506 1.00 53.94 147 SER A CA 1
ATOM 1158 C C . SER A 1 147 ? 14.629 20.351 -6.440 1.00 53.94 147 SER A C 1
ATOM 1160 O O . SER A 1 147 ? 13.487 20.732 -6.687 1.00 53.94 147 SER A O 1
ATOM 1162 N N . ARG A 1 148 ? 15.059 20.157 -5.195 1.00 56.31 148 ARG A N 1
ATOM 1163 C CA . ARG A 1 148 ? 14.416 20.638 -3.991 1.00 56.31 148 ARG A CA 1
ATOM 1164 C C . ARG A 1 148 ? 14.449 22.151 -4.119 1.00 56.31 148 ARG A C 1
ATOM 1166 O O . ARG A 1 148 ? 15.460 22.765 -3.807 1.00 56.31 148 ARG A O 1
ATOM 1173 N N . LEU A 1 149 ? 13.379 22.719 -4.674 1.00 67.38 149 LEU A N 1
ATOM 1174 C CA . LEU A 1 149 ? 13.207 24.158 -4.815 1.00 67.38 149 LEU A CA 1
ATOM 1175 C C . LEU A 1 149 ? 13.363 24.776 -3.423 1.00 67.38 149 LEU A C 1
ATOM 1177 O O . LEU A 1 149 ? 12.470 24.692 -2.578 1.00 67.38 149 LEU A O 1
ATOM 1181 N N . THR A 1 150 ? 14.541 25.328 -3.159 1.00 74.94 150 THR A N 1
ATOM 1182 C CA . THR A 1 150 ? 14.836 26.084 -1.953 1.00 74.94 150 THR A CA 1
ATOM 1183 C C . THR A 1 150 ? 14.161 27.434 -2.120 1.00 74.94 150 THR A C 1
ATOM 1185 O O . THR A 1 150 ? 14.668 28.339 -2.775 1.00 74.94 150 THR A O 1
ATOM 1188 N N . LEU A 1 151 ? 12.950 27.552 -1.576 1.00 84.31 151 LEU A N 1
ATOM 1189 C CA . LEU A 1 151 ? 12.260 28.834 -1.514 1.00 84.31 151 LEU A CA 1
ATOM 1190 C C . LEU A 1 151 ? 13.100 29.813 -0.694 1.00 84.31 151 LEU A C 1
ATOM 1192 O O . LEU A 1 151 ? 13.607 29.463 0.375 1.00 84.31 151 LEU A O 1
ATOM 1196 N N . SER A 1 152 ? 13.223 31.048 -1.176 1.00 90.25 152 SER A N 1
ATOM 1197 C CA . SER A 1 152 ? 13.900 32.089 -0.408 1.00 90.25 152 SER A CA 1
ATOM 1198 C C . SER A 1 152 ? 13.119 32.390 0.884 1.00 90.25 152 SER A C 1
ATOM 1200 O O . SER A 1 152 ? 11.893 32.214 0.930 1.00 90.25 152 SER A O 1
ATOM 1202 N N . PRO A 1 153 ? 13.774 32.915 1.937 1.00 90.75 153 PRO A N 1
ATOM 1203 C CA . PRO A 1 153 ? 13.089 33.311 3.170 1.00 90.75 153 PRO A CA 1
ATOM 1204 C C . PRO A 1 153 ? 11.925 34.294 2.946 1.00 90.75 153 PRO A C 1
ATOM 1206 O O . PRO A 1 153 ? 10.956 34.300 3.704 1.00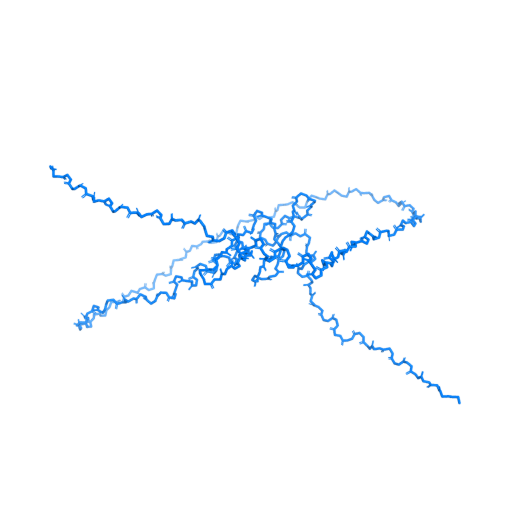 90.75 153 PRO A O 1
ATOM 1209 N N . GLN A 1 154 ? 11.982 35.117 1.891 1.00 88.50 154 GLN A N 1
ATOM 1210 C CA . GLN A 1 154 ? 10.887 36.022 1.526 1.00 88.50 154 GLN A CA 1
ATOM 1211 C C . GLN A 1 154 ? 9.682 35.273 0.936 1.00 88.50 154 GLN A C 1
ATOM 1213 O O . GLN A 1 154 ? 8.542 35.597 1.269 1.00 88.50 154 GLN A O 1
ATOM 1218 N N . GLN A 1 155 ? 9.915 34.241 0.121 1.00 90.19 155 GLN A N 1
ATOM 1219 C CA . GLN A 1 155 ? 8.850 33.423 -0.468 1.00 90.19 155 GLN A CA 1
ATOM 1220 C C . GLN A 1 155 ? 8.128 32.573 0.587 1.00 90.19 155 GLN A C 1
ATOM 1222 O O . GLN A 1 155 ? 6.903 32.474 0.554 1.00 90.19 155 GLN A O 1
ATOM 1227 N N . LEU A 1 156 ? 8.860 32.031 1.567 1.00 85.88 156 LEU A N 1
ATOM 1228 C CA . LEU A 1 156 ? 8.279 31.318 2.713 1.00 85.88 156 LEU A CA 1
ATOM 1229 C C . LEU A 1 156 ? 7.291 32.198 3.495 1.00 85.88 156 LEU A C 1
ATOM 1231 O O . LEU A 1 156 ? 6.155 31.784 3.735 1.00 85.88 156 LEU A O 1
ATOM 1235 N N . ARG A 1 157 ? 7.665 33.451 3.793 1.00 87.19 157 ARG A N 1
ATOM 1236 C CA . ARG A 1 157 ? 6.778 34.407 4.483 1.00 87.19 157 ARG A CA 1
ATOM 1237 C C . ARG A 1 157 ? 5.512 34.735 3.684 1.00 87.19 157 ARG A C 1
ATOM 1239 O O . ARG A 1 157 ? 4.434 34.852 4.266 1.00 87.19 157 ARG A O 1
ATOM 1246 N N . ALA A 1 158 ? 5.610 34.847 2.358 1.00 84.62 158 ALA A N 1
ATOM 1247 C CA . ALA A 1 158 ? 4.454 35.115 1.499 1.00 84.62 158 ALA A CA 1
ATOM 1248 C C . ALA A 1 158 ? 3.441 33.951 1.487 1.00 84.62 158 ALA A C 1
ATOM 1250 O O . ALA A 1 158 ? 2.227 34.176 1.506 1.00 84.62 158 ALA A O 1
ATOM 1251 N N . VAL A 1 159 ? 3.925 32.703 1.506 1.00 82.56 159 VAL A N 1
ATOM 1252 C CA . VAL A 1 159 ? 3.070 31.505 1.572 1.00 82.56 159 VAL A CA 1
ATOM 1253 C C . VAL A 1 159 ? 2.359 31.409 2.926 1.00 82.56 159 VAL A C 1
ATOM 1255 O O . VAL A 1 159 ? 1.158 31.127 2.980 1.00 82.56 159 VAL A O 1
ATOM 1258 N N . GLU A 1 160 ? 3.057 31.708 4.023 1.00 82.81 160 GLU A N 1
ATOM 1259 C CA . GLU A 1 160 ? 2.463 31.728 5.365 1.00 82.81 160 GLU A CA 1
ATOM 1260 C C . GLU A 1 160 ? 1.400 32.824 5.529 1.00 82.81 160 GLU A C 1
ATOM 1262 O O . GLU A 1 160 ? 0.358 32.583 6.148 1.00 82.81 160 GLU A O 1
ATOM 1267 N N . ALA A 1 161 ? 1.606 34.001 4.929 1.00 78.00 161 ALA A N 1
ATOM 1268 C CA . ALA A 1 161 ? 0.636 35.095 4.958 1.00 78.00 161 ALA A CA 1
ATOM 1269 C C . ALA A 1 161 ? -0.685 34.724 4.257 1.00 78.00 161 ALA A C 1
ATOM 1271 O O . ALA A 1 161 ? -1.763 34.969 4.806 1.00 78.00 161 ALA A O 1
ATOM 1272 N N . LYS A 1 162 ? -0.624 34.043 3.101 1.00 73.69 162 LYS A N 1
ATOM 1273 C CA . LYS A 1 162 ? -1.823 33.553 2.394 1.00 73.69 162 LYS A CA 1
ATOM 1274 C C . LYS A 1 162 ? -2.601 32.511 3.199 1.00 73.69 162 LYS A C 1
ATOM 1276 O O . LYS A 1 162 ? -3.831 32.502 3.169 1.00 73.69 162 LYS A O 1
ATOM 1281 N N . ARG A 1 163 ? -1.913 31.661 3.967 1.00 71.31 163 ARG A N 1
ATOM 1282 C CA . ARG A 1 163 ? -2.563 30.618 4.777 1.00 71.31 163 ARG A CA 1
ATOM 1283 C C . ARG A 1 163 ? -3.408 31.189 5.919 1.00 71.31 163 ARG A C 1
ATOM 1285 O O . ARG A 1 163 ? -4.408 30.582 6.282 1.00 71.31 163 ARG A O 1
ATOM 1292 N N . LYS A 1 164 ? -3.048 32.357 6.460 1.00 65.94 164 LYS A N 1
ATOM 1293 C CA . LYS A 1 164 ? -3.805 33.009 7.545 1.00 65.94 164 LYS A CA 1
ATOM 1294 C C . LYS A 1 164 ? -5.095 33.688 7.074 1.00 65.94 164 LYS A C 1
ATOM 1296 O O . LYS A 1 164 ? -5.994 33.882 7.887 1.00 65.94 164 LYS A O 1
ATOM 1301 N N . GLN A 1 165 ? -5.213 34.020 5.788 1.00 62.34 165 GLN A N 1
ATOM 1302 C CA . GLN A 1 165 ? -6.396 34.701 5.250 1.00 62.34 165 GLN A CA 1
ATOM 1303 C C . GLN A 1 165 ? -7.517 33.735 4.823 1.00 62.34 165 GLN A C 1
ATOM 1305 O O . GLN A 1 165 ? -8.682 34.116 4.846 1.00 62.34 165 GLN A O 1
ATOM 1310 N N . GLY A 1 166 ? -7.205 32.474 4.502 1.00 55.50 166 GLY A N 1
ATOM 1311 C CA . GLY A 1 166 ? -8.195 31.501 4.012 1.00 55.50 166 GLY A CA 1
ATOM 1312 C C . GLY A 1 166 ? -9.071 30.825 5.078 1.00 55.50 166 GLY A C 1
ATOM 1313 O O . GLY A 1 166 ? -10.049 30.170 4.733 1.00 55.50 166 GLY A O 1
ATOM 1314 N N . THR A 1 167 ? -8.754 30.955 6.370 1.00 56.44 167 THR A N 1
ATOM 1315 C CA . THR A 1 167 ? -9.414 30.173 7.439 1.00 56.44 167 THR A CA 1
ATOM 1316 C C . THR A 1 167 ? -10.617 30.861 8.089 1.00 56.44 167 THR A C 1
ATOM 1318 O O . THR A 1 167 ? -11.182 30.329 9.041 1.00 56.44 167 THR A O 1
ATOM 1321 N N . ARG A 1 168 ? -11.035 32.037 7.607 1.00 56.16 168 ARG A N 1
ATOM 1322 C CA . ARG A 1 168 ? -12.168 32.795 8.168 1.00 56.16 168 ARG A CA 1
ATOM 1323 C C . ARG A 1 168 ? -13.339 32.922 7.190 1.00 56.16 168 ARG A C 1
ATOM 1325 O O . ARG A 1 168 ? -13.775 34.032 6.933 1.00 56.16 168 ARG A O 1
ATOM 1332 N N . HIS A 1 169 ? -13.866 31.823 6.647 1.00 54.12 169 HIS A N 1
ATOM 1333 C CA . HIS A 1 169 ? -15.241 31.847 6.117 1.00 54.12 169 HIS A CA 1
ATOM 1334 C C . HIS A 1 169 ? -15.849 30.449 5.918 1.00 54.12 169 HIS A C 1
ATOM 1336 O O . HIS A 1 169 ? -16.126 30.023 4.805 1.00 54.12 169 HIS A O 1
ATOM 1342 N N . VAL A 1 170 ? -16.109 29.722 7.004 1.00 59.38 170 VAL A N 1
ATOM 1343 C CA . VAL A 1 170 ? -17.153 28.682 6.984 1.00 59.38 170 VAL A CA 1
ATOM 1344 C C . VAL A 1 170 ? -18.086 28.984 8.144 1.00 59.38 170 VAL A C 1
ATOM 1346 O O . VAL A 1 170 ? -17.942 28.474 9.253 1.00 59.38 170 VAL A O 1
ATOM 1349 N N . GLN A 1 171 ? -18.991 29.931 7.902 1.00 56.38 171 GLN A N 1
ATOM 1350 C CA . GLN A 1 171 ? -20.091 30.218 8.808 1.00 56.38 171 GLN A CA 1
ATOM 1351 C C . GLN A 1 171 ? -21.024 29.004 8.840 1.00 56.38 171 GLN A C 1
ATOM 1353 O O . GLN A 1 171 ? -21.692 28.677 7.866 1.00 56.38 171 GLN A O 1
ATOM 1358 N N . SER A 1 172 ? -20.981 28.322 9.982 1.00 55.62 172 SER A N 1
ATOM 1359 C CA . SER A 1 172 ? -22.072 27.642 10.679 1.00 55.62 172 SER A CA 1
ATOM 1360 C C . SER A 1 172 ? -23.439 27.690 9.975 1.00 55.62 172 SER A C 1
ATOM 1362 O O . SER A 1 172 ? -24.244 28.594 10.201 1.00 55.62 172 SER A O 1
ATOM 1364 N N . ALA A 1 173 ? -23.733 26.675 9.160 1.00 58.66 173 ALA A N 1
ATOM 1365 C CA . ALA A 1 173 ? -25.107 26.355 8.794 1.00 58.66 173 ALA A CA 1
ATOM 1366 C C . ALA A 1 173 ? -25.752 25.627 9.984 1.00 58.66 173 ALA A C 1
ATOM 1368 O O . ALA A 1 173 ? -25.495 24.451 10.246 1.00 58.66 173 ALA A O 1
ATOM 1369 N N . LYS A 1 174 ? -26.546 26.377 10.747 1.00 64.00 174 LYS A N 1
ATOM 1370 C CA . LYS A 1 174 ? -27.336 25.923 11.893 1.00 64.00 174 LYS A CA 1
ATOM 1371 C C . LYS A 1 174 ? -28.375 24.903 11.404 1.00 64.00 174 LYS A C 1
ATOM 1373 O O . LYS A 1 174 ? -29.354 25.275 10.767 1.00 64.00 174 LYS A O 1
ATOM 1378 N N . ALA A 1 175 ? -28.134 23.618 11.659 1.00 60.38 175 ALA A N 1
ATOM 1379 C CA . ALA A 1 175 ? -29.055 22.542 11.308 1.00 60.38 175 ALA A CA 1
ATOM 1380 C C . ALA A 1 175 ? -30.321 22.613 12.180 1.00 60.38 175 ALA A C 1
ATOM 1382 O O . ALA A 1 175 ? -30.256 22.471 13.401 1.00 60.38 175 ALA A O 1
ATOM 1383 N N . THR A 1 176 ? -31.471 22.842 11.552 1.00 68.81 176 THR A N 1
ATOM 1384 C CA . THR A 1 176 ? -32.798 22.758 12.169 1.00 68.81 176 THR A CA 1
ATOM 1385 C C . THR A 1 176 ? -33.185 21.287 12.375 1.00 68.81 176 THR A C 1
ATOM 1387 O O . THR A 1 176 ? -33.116 20.505 11.423 1.00 68.81 176 THR A O 1
ATOM 1390 N N . PRO A 1 177 ? -33.604 20.870 13.583 1.00 64.75 177 PRO A N 1
ATOM 1391 C CA . PRO A 1 177 ? -34.091 19.515 13.812 1.00 64.75 177 PRO A CA 1
ATOM 1392 C C . PRO A 1 177 ? -35.451 19.315 13.128 1.00 64.75 177 PRO A C 1
ATOM 1394 O O . PRO A 1 177 ? -36.407 20.038 13.399 1.00 64.75 177 PRO A O 1
ATOM 1397 N N . ARG A 1 178 ? -35.538 18.321 12.235 1.00 62.97 178 ARG A N 1
ATOM 1398 C CA . ARG A 1 178 ? -36.809 17.816 11.697 1.00 62.97 178 ARG A CA 1
ATOM 1399 C C . ARG A 1 178 ? -37.456 16.897 12.734 1.00 62.97 178 ARG A C 1
ATOM 1401 O O . ARG A 1 178 ? -36.909 15.845 13.052 1.00 62.97 178 ARG A O 1
ATOM 1408 N N . THR A 1 179 ? -38.613 17.296 13.243 1.00 66.06 179 THR A N 1
ATOM 1409 C CA . THR A 1 179 ? -39.517 16.465 14.044 1.00 66.06 179 THR A CA 1
ATOM 1410 C C . THR A 1 179 ? -40.177 15.393 13.162 1.00 66.06 179 THR A C 1
ATOM 1412 O O . THR A 1 179 ? -40.672 15.725 12.084 1.00 66.06 179 THR A O 1
ATOM 1415 N N . PRO A 1 180 ? -40.201 14.112 13.574 1.00 68.88 180 PRO A N 1
ATOM 1416 C CA . PRO A 1 180 ? -40.957 13.081 12.873 1.00 68.88 180 PRO A CA 1
ATOM 1417 C C . PRO A 1 180 ? -42.448 13.170 13.232 1.00 68.88 180 PRO A C 1
ATOM 1419 O O . PRO A 1 180 ? -42.818 13.143 14.405 1.00 68.88 180 PRO A O 1
ATOM 1422 N N . ALA A 1 181 ? -43.295 13.274 12.207 1.00 67.69 181 ALA A N 1
ATOM 1423 C CA . ALA A 1 181 ? -44.741 13.157 12.329 1.00 67.69 181 ALA A CA 1
ATOM 1424 C C . ALA A 1 181 ? -45.119 11.673 12.441 1.00 67.69 181 ALA A C 1
ATOM 1426 O O . ALA A 1 181 ? -44.875 10.890 11.523 1.00 67.69 181 ALA A O 1
ATOM 1427 N N . TRP A 1 182 ? -45.697 11.290 13.577 1.00 67.25 182 TRP A N 1
ATOM 1428 C CA . TRP A 1 182 ? -46.343 9.996 13.752 1.00 67.25 182 TRP A CA 1
ATOM 1429 C C . TRP A 1 182 ? -47.736 10.083 13.131 1.00 67.25 182 TRP A C 1
ATOM 1431 O O . TRP A 1 182 ? -48.581 10.833 13.615 1.00 67.25 182 TRP A O 1
ATOM 1441 N N . HIS A 1 183 ? -47.965 9.347 12.045 1.00 64.69 183 HIS A N 1
ATOM 1442 C CA . HIS A 1 183 ? -49.313 9.122 11.537 1.00 64.69 183 HIS A CA 1
ATOM 1443 C C . HIS A 1 183 ? -49.992 8.052 12.392 1.00 64.69 183 HIS A C 1
ATOM 1445 O O . HIS A 1 183 ? -49.506 6.926 12.490 1.00 64.69 183 HIS A O 1
ATOM 1451 N N . MET A 1 184 ? -51.107 8.438 13.011 1.00 55.78 184 MET A N 1
ATOM 1452 C CA . MET A 1 184 ? -52.133 7.520 13.484 1.00 55.78 184 MET A CA 1
ATOM 1453 C C . MET A 1 184 ? -53.022 7.138 12.304 1.00 55.78 184 MET A C 1
ATOM 1455 O O . MET A 1 184 ? -53.511 8.037 11.624 1.00 55.78 184 MET A O 1
ATOM 1459 N N . THR A 1 185 ? -53.229 5.838 12.116 1.00 70.06 185 THR A N 1
ATOM 1460 C CA . THR A 1 185 ? -54.492 5.195 11.708 1.00 70.06 185 THR A CA 1
ATOM 1461 C C . THR A 1 185 ? -54.323 3.698 11.879 1.00 70.06 185 THR A C 1
ATOM 1463 O O . THR A 1 185 ? -53.284 3.190 11.399 1.00 70.06 185 THR A O 1
#

Secondary structure (DSSP, 8-state):
-------PPP---------TTT-SB-TTT-PBP-TTS-EEE-TTT--EEEGGGEEEE--TT-SS-EEEEHHHHHHHHHHHHHTS--------------------------------------------------------------------HHHHHHHHHHHHHTTS------PPP-PPP----

Organism: Aphanomyces astaci (NCBI:txid112090)

pLDDT: mean 71.66, std 18.25, range [44.44, 98.38]

Radius of gyration: 32.57 Å; chains: 1; bounding box: 112×73×72 Å

Foldseek 3Di:
DDPPDPPDPPPPDPPDPVPLVPDQAAPPPRHGDDPVFDWDAAPPPRHTHTPVQWDFDDDPPDPDIGIHGPVVVVVVVVVVVVPPPPPPPPPPDDDDDDDDDDDDDDDDDDDDPDDPPDDDPDDDDDDDDDDDDDDDDDPPDPPPPPPVPPDDPVRVVVVVVVVVVPPPDDPDPPDDDDDDDDDDD